Protein AF-A0A813PS57-F1 (afdb_monomer_lite)

Secondary structure (DSSP, 8-state):
-HHHHHHHHHHH----TTSTT----HHHHHHHHHHHTT--TTT--SHHHHHHHHHHHHIIIIITT---HHHHHHHHHHHHHHHHTSHHHHTTHHHHH-S---EESGGGTT-TT-----EE--SHHHHHHHHHHHHHHHHHHSS-------HHHHHHHHHHHHHHTSTT--------TTSSHHHHHHHHHHHTT-EEE-----TT--HHHHHHHHHHHHHHHHTS---EEE---GGG-SSTHHHHHHHHHHHTSS-TT-S-HHHHHHHHHHS-TTT-------S------------PPP--S-----

Structure (mmCIF, N/CA/C/O backbone):
data_AF-A0A813PS57-F1
#
_entry.id   AF-A0A813PS57-F1
#
loop_
_atom_site.group_PDB
_atom_site.id
_atom_site.type_symbol
_atom_site.label_atom_id
_atom_site.label_alt_id
_atom_site.label_comp_id
_atom_site.label_asym_id
_atom_site.label_entity_id
_atom_site.label_seq_id
_atom_site.pdbx_PDB_ins_code
_atom_site.Cartn_x
_atom_site.Cartn_y
_atom_site.Cartn_z
_atom_site.occupancy
_atom_site.B_iso_or_equiv
_atom_site.auth_seq_id
_atom_site.auth_comp_id
_atom_site.auth_asym_id
_atom_site.auth_atom_id
_atom_site.pdbx_PDB_model_num
ATOM 1 N N . MET A 1 1 ? 21.343 7.776 -10.610 1.00 93.75 1 MET A N 1
ATOM 2 C CA . MET A 1 1 ? 20.212 6.866 -10.243 1.00 93.75 1 MET A CA 1
ATOM 3 C C . MET A 1 1 ? 19.300 7.486 -9.170 1.00 93.75 1 MET A C 1
ATOM 5 O O . MET A 1 1 ? 18.797 8.554 -9.467 1.00 93.75 1 MET A O 1
ATOM 9 N N . THR A 1 2 ? 19.051 6.929 -7.967 1.00 96.25 2 THR A N 1
ATOM 10 C CA . THR A 1 2 ? 17.913 7.356 -7.092 1.00 96.25 2 THR A CA 1
ATOM 11 C C . THR A 1 2 ? 17.790 8.867 -6.839 1.00 96.25 2 THR A C 1
ATOM 13 O O . THR A 1 2 ? 16.739 9.439 -7.113 1.00 96.25 2 THR A O 1
ATOM 16 N N . MET A 1 3 ? 18.852 9.533 -6.364 1.00 96.31 3 MET A N 1
ATOM 17 C CA . MET A 1 3 ? 18.824 10.988 -6.116 1.00 96.31 3 MET A CA 1
ATOM 18 C C . MET A 1 3 ? 18.564 11.793 -7.393 1.00 96.31 3 MET A C 1
ATOM 20 O O . MET A 1 3 ? 17.847 12.783 -7.381 1.00 96.31 3 MET A O 1
ATOM 24 N N . GLU A 1 4 ? 19.128 11.349 -8.508 1.00 96.62 4 GLU A N 1
ATOM 25 C CA . GLU A 1 4 ? 19.028 12.004 -9.810 1.00 96.62 4 GLU A CA 1
ATOM 26 C C . GLU A 1 4 ? 17.625 11.858 -10.420 1.00 96.62 4 GLU A C 1
ATOM 28 O O . GLU A 1 4 ? 17.101 12.817 -10.980 1.00 96.62 4 GLU A O 1
ATOM 33 N N . LEU A 1 5 ? 16.983 10.694 -10.245 1.00 97.06 5 LEU A N 1
ATOM 34 C CA . LEU A 1 5 ? 15.564 10.490 -10.554 1.00 97.06 5 LEU A CA 1
ATOM 35 C C . LEU A 1 5 ? 14.695 11.449 -9.732 1.00 97.06 5 LEU A C 1
ATOM 37 O O . LEU A 1 5 ? 13.841 12.136 -10.281 1.00 97.06 5 LEU A O 1
ATOM 41 N N . TYR A 1 6 ? 14.945 11.513 -8.423 1.00 96.50 6 TYR A N 1
ATOM 42 C CA . TYR A 1 6 ? 14.192 12.348 -7.491 1.00 96.50 6 TYR A CA 1
ATOM 43 C C . TYR A 1 6 ? 14.333 13.849 -7.800 1.00 96.50 6 TYR A C 1
ATOM 45 O O . TYR A 1 6 ? 13.326 14.550 -7.844 1.00 96.50 6 TYR A O 1
ATOM 53 N N . HIS A 1 7 ? 15.542 14.335 -8.105 1.00 96.00 7 HIS A N 1
ATOM 54 C CA . HIS A 1 7 ? 15.746 15.711 -8.573 1.00 96.00 7 HIS A CA 1
ATOM 55 C C . HIS A 1 7 ? 15.057 15.968 -9.922 1.00 96.00 7 HIS A C 1
ATOM 57 O O . HIS A 1 7 ? 14.308 16.932 -10.033 1.00 96.00 7 HIS A O 1
ATOM 63 N N . SER A 1 8 ? 15.193 15.059 -10.897 1.00 96.56 8 SER A N 1
ATOM 64 C CA . SER A 1 8 ? 14.511 15.181 -12.200 1.00 96.56 8 SER A CA 1
ATOM 65 C C . SER A 1 8 ? 12.984 15.282 -12.053 1.00 96.56 8 SER A C 1
ATOM 67 O O . SER A 1 8 ? 12.337 16.005 -12.803 1.00 96.56 8 SER A O 1
ATOM 69 N N . ILE A 1 9 ? 12.401 14.573 -11.080 1.00 95.31 9 ILE A N 1
ATOM 70 C CA . ILE A 1 9 ? 10.967 14.624 -10.761 1.00 95.31 9 ILE A CA 1
ATOM 71 C C . ILE A 1 9 ? 10.584 15.943 -10.080 1.00 95.31 9 ILE A C 1
ATOM 73 O O . ILE A 1 9 ? 9.560 16.515 -10.442 1.00 95.31 9 ILE A O 1
ATOM 77 N N . LEU A 1 10 ? 11.389 16.453 -9.142 1.00 94.25 10 LEU A N 1
ATOM 78 C CA . LEU A 1 10 ? 11.143 17.760 -8.516 1.00 94.25 10 LEU A CA 1
ATOM 79 C C . LEU A 1 10 ? 11.168 18.909 -9.535 1.00 94.25 10 LEU A C 1
ATOM 81 O O . LEU A 1 10 ? 10.334 19.809 -9.448 1.00 94.25 10 LEU A O 1
ATOM 85 N N . ASP A 1 11 ? 12.090 18.860 -10.498 1.00 94.62 11 ASP A N 1
ATOM 86 C CA . ASP A 1 11 ? 12.244 19.898 -11.520 1.00 94.62 11 ASP A CA 1
ATOM 87 C C . ASP A 1 11 ? 11.142 19.830 -12.597 1.00 94.62 11 ASP A C 1
ATOM 89 O O . ASP A 1 11 ? 10.664 20.865 -13.064 1.00 94.62 11 ASP A O 1
ATOM 93 N N . ALA A 1 12 ? 10.721 18.622 -12.998 1.00 94.88 12 ALA A N 1
ATOM 94 C CA . ALA A 1 12 ? 9.777 18.419 -14.104 1.00 94.88 12 ALA A CA 1
ATOM 95 C C . ALA A 1 12 ? 8.300 18.296 -13.687 1.00 94.88 12 ALA A C 1
ATOM 97 O O . ALA A 1 12 ? 7.421 18.612 -14.490 1.00 94.88 12 ALA A O 1
ATOM 98 N N . LEU A 1 13 ? 8.007 17.832 -12.465 1.00 94.31 13 LEU A N 1
ATOM 99 C CA . LEU A 1 13 ? 6.649 17.529 -11.985 1.00 94.31 13 LEU A CA 1
ATOM 100 C C . LEU A 1 13 ? 6.263 18.331 -10.717 1.00 94.31 13 LEU A C 1
ATOM 102 O O . LEU A 1 13 ? 5.845 17.731 -9.721 1.00 94.31 13 LEU A O 1
ATOM 106 N N . PRO A 1 14 ? 6.365 19.678 -10.719 1.00 91.56 14 PRO A N 1
ATOM 107 C CA . PRO A 1 14 ? 5.940 20.497 -9.587 1.00 91.56 14 PRO A CA 1
ATOM 108 C C . PRO A 1 14 ? 4.415 20.415 -9.363 1.00 91.56 14 PRO A C 1
ATOM 110 O O . PRO A 1 14 ? 3.654 20.244 -10.322 1.00 91.56 14 PRO A O 1
ATOM 113 N N . PRO A 1 15 ? 3.930 20.592 -8.119 1.00 90.50 15 PRO A N 1
ATOM 114 C CA . PRO A 1 15 ? 2.502 20.579 -7.825 1.00 90.50 15 PRO A CA 1
ATOM 115 C C . PRO A 1 15 ? 1.784 21.770 -8.478 1.00 90.50 15 PRO A C 1
ATOM 117 O O . PRO A 1 15 ? 2.185 22.926 -8.338 1.00 90.50 15 PRO A O 1
ATOM 120 N N . THR A 1 16 ? 0.674 21.487 -9.159 1.00 89.06 16 THR A N 1
ATOM 121 C CA . THR A 1 16 ? -0.198 22.481 -9.812 1.00 89.06 16 THR A CA 1
ATOM 122 C C . THR A 1 16 ? -1.635 22.356 -9.287 1.00 89.06 16 THR A C 1
ATOM 124 O O . THR A 1 16 ? -1.949 21.359 -8.638 1.00 89.06 16 THR A O 1
ATOM 127 N N . PRO A 1 17 ? -2.563 23.291 -9.577 1.00 90.56 17 PRO A N 1
ATOM 128 C CA . PRO A 1 17 ? -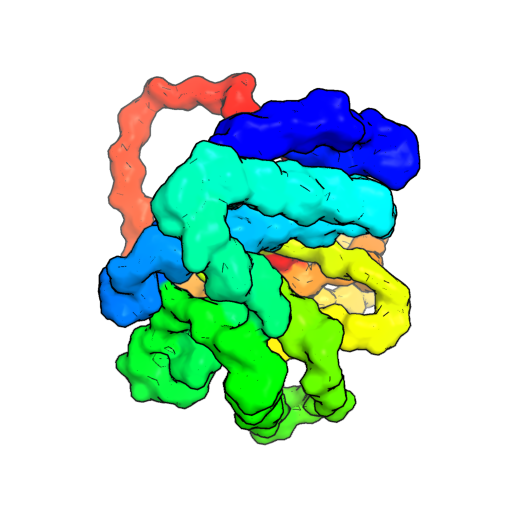3.957 23.164 -9.135 1.00 90.56 17 PRO A CA 1
ATOM 129 C C . PRO A 1 17 ? -4.667 21.877 -9.597 1.00 90.56 17 PRO A C 1
ATOM 131 O O . PRO A 1 17 ? -5.526 21.371 -8.882 1.00 90.56 17 PRO A O 1
ATOM 134 N N . SER A 1 18 ? -4.293 21.311 -10.753 1.00 86.62 18 SER A N 1
ATOM 135 C CA . SER A 1 18 ? -4.795 20.010 -11.228 1.00 86.62 18 SER A CA 1
ATOM 136 C C . SER A 1 18 ? -4.013 18.807 -10.681 1.00 86.62 18 SER A C 1
ATOM 138 O O . SER A 1 18 ? -4.546 17.701 -10.647 1.00 86.62 18 SER A O 1
ATOM 140 N N . LYS A 1 19 ? -2.773 19.016 -10.221 1.00 87.69 19 LYS A N 1
ATOM 141 C CA . LYS A 1 19 ? -1.837 17.986 -9.730 1.00 87.69 19 LYS A CA 1
ATOM 142 C C . LYS A 1 19 ? -1.390 18.267 -8.289 1.00 87.69 19 LYS A C 1
ATOM 144 O O . LYS A 1 19 ? -0.238 18.060 -7.926 1.00 87.69 19 LYS A O 1
ATOM 149 N N . PHE A 1 20 ? -2.296 18.764 -7.444 1.00 87.06 20 PHE A N 1
ATOM 150 C CA . PHE A 1 20 ? -1.966 19.269 -6.099 1.00 87.06 20 PHE A CA 1
ATOM 151 C C . PHE A 1 20 ? -1.398 18.196 -5.150 1.00 87.06 20 PHE A C 1
ATOM 153 O O . PHE A 1 20 ? -0.768 18.521 -4.151 1.00 87.06 20 PHE A O 1
ATOM 160 N N . HIS A 1 21 ? -1.617 16.917 -5.467 1.00 84.88 21 HIS A N 1
ATOM 161 C CA . HIS A 1 21 ? -1.115 15.751 -4.739 1.00 84.88 21 HIS A CA 1
ATOM 162 C C . HIS A 1 21 ? 0.302 15.319 -5.172 1.00 84.88 21 HIS A C 1
ATOM 164 O O . HIS A 1 21 ? 0.852 14.375 -4.603 1.00 84.88 21 HIS A O 1
ATOM 170 N N . TYR A 1 22 ? 0.931 16.010 -6.133 1.00 91.69 22 TYR A N 1
ATOM 171 C CA . TYR A 1 22 ? 2.322 15.781 -6.553 1.00 91.69 22 TYR A CA 1
ATOM 172 C C . TYR A 1 22 ? 3.304 16.427 -5.555 1.00 91.69 22 TYR A C 1
ATOM 174 O O . TYR A 1 22 ? 4.118 17.286 -5.887 1.00 91.69 22 TYR A O 1
ATOM 182 N N . ILE A 1 23 ? 3.194 16.032 -4.285 1.00 89.19 23 ILE A N 1
ATOM 183 C CA . ILE A 1 23 ? 4.034 16.518 -3.188 1.00 89.19 23 ILE A CA 1
ATOM 184 C C . ILE A 1 23 ? 5.118 15.473 -2.924 1.00 89.19 23 ILE A C 1
ATOM 186 O O . ILE A 1 23 ? 4.917 14.519 -2.170 1.00 89.19 23 ILE A O 1
ATOM 190 N N . PHE A 1 24 ? 6.270 15.638 -3.569 1.00 92.19 24 PHE A N 1
ATOM 191 C CA . PHE A 1 24 ? 7.446 14.793 -3.359 1.00 92.19 24 PHE A CA 1
ATOM 192 C C . PHE A 1 24 ? 8.302 15.349 -2.216 1.00 92.19 24 PHE A C 1
ATOM 194 O O . PHE A 1 24 ? 8.536 16.554 -2.133 1.00 92.19 24 PHE A O 1
ATOM 201 N N . ASN A 1 25 ? 8.747 14.487 -1.301 1.00 89.94 25 ASN A N 1
ATOM 202 C CA . ASN A 1 25 ? 9.581 14.895 -0.165 1.00 89.94 25 ASN A CA 1
ATOM 203 C C . ASN A 1 25 ? 10.542 13.777 0.275 1.00 89.94 25 ASN A C 1
ATOM 205 O O . ASN A 1 25 ? 10.426 12.636 -0.164 1.00 89.94 25 ASN A O 1
ATOM 209 N N . LEU A 1 26 ? 11.476 14.078 1.184 1.00 90.50 26 LEU A N 1
ATOM 210 C CA . LEU A 1 26 ? 12.536 13.140 1.587 1.00 90.50 26 LEU A CA 1
ATOM 211 C C . LEU A 1 26 ? 12.024 11.814 2.190 1.00 90.50 26 LEU A C 1
ATOM 213 O O . LEU A 1 26 ? 12.736 10.816 2.109 1.00 90.50 26 LEU A O 1
ATOM 217 N N . ARG A 1 27 ? 10.786 11.748 2.714 1.00 88.69 27 ARG A N 1
ATOM 218 C CA . ARG A 1 27 ? 10.178 10.472 3.148 1.00 88.69 27 ARG A CA 1
ATOM 219 C C . ARG A 1 27 ? 9.963 9.505 1.983 1.00 88.69 27 ARG A C 1
ATOM 221 O O . ARG A 1 27 ? 9.927 8.301 2.200 1.00 88.69 27 ARG A O 1
ATOM 228 N N . ASP A 1 28 ? 9.813 10.008 0.760 1.00 92.25 28 ASP A N 1
ATOM 229 C CA . ASP A 1 28 ? 9.680 9.176 -0.436 1.00 92.25 28 ASP A CA 1
ATOM 230 C C . ASP A 1 28 ? 10.998 8.451 -0.755 1.00 92.25 28 ASP A C 1
ATOM 232 O O . ASP A 1 28 ? 10.976 7.275 -1.105 1.00 92.25 28 ASP A O 1
ATOM 236 N N . LEU A 1 29 ? 12.152 9.082 -0.503 1.00 94.88 29 LEU A N 1
ATOM 237 C CA . LEU A 1 29 ? 13.446 8.392 -0.552 1.00 94.88 29 LEU A CA 1
ATOM 238 C C . LEU A 1 29 ? 13.522 7.293 0.518 1.00 94.88 29 LEU A C 1
ATOM 240 O O . LEU A 1 29 ? 13.881 6.162 0.197 1.00 94.88 29 LEU A O 1
ATOM 244 N N . SER A 1 30 ? 13.118 7.585 1.761 1.00 91.31 30 SER A N 1
ATOM 245 C CA . SER A 1 30 ? 13.051 6.574 2.828 1.00 91.31 30 SER A CA 1
ATOM 246 C C . SER A 1 30 ? 12.149 5.395 2.448 1.00 91.31 30 SER A C 1
ATOM 248 O O . SER A 1 30 ? 12.557 4.254 2.598 1.00 91.31 30 SER A O 1
ATOM 250 N N . ARG A 1 31 ? 10.964 5.641 1.874 1.00 90.25 31 ARG A N 1
ATOM 251 C CA . ARG A 1 31 ? 10.034 4.586 1.423 1.00 90.25 31 ARG A CA 1
ATOM 252 C C . ARG A 1 31 ? 10.619 3.689 0.328 1.00 90.25 31 ARG A C 1
ATOM 254 O O . ARG A 1 31 ? 10.335 2.494 0.331 1.00 90.25 31 ARG A O 1
ATOM 261 N N . ILE A 1 32 ? 11.428 4.243 -0.581 1.00 95.62 32 ILE A N 1
ATOM 262 C CA . ILE A 1 32 ? 12.142 3.462 -1.606 1.00 95.62 32 ILE A CA 1
ATOM 263 C C . ILE A 1 32 ? 13.174 2.545 -0.939 1.00 95.62 32 ILE A C 1
ATOM 265 O O . ILE A 1 32 ? 13.211 1.352 -1.225 1.00 95.62 32 ILE A O 1
ATOM 269 N N . PHE A 1 33 ? 13.978 3.072 -0.009 1.00 94.19 33 PHE A N 1
ATOM 270 C CA . PHE A 1 33 ? 14.971 2.264 0.704 1.00 94.19 33 PHE A CA 1
ATOM 271 C C . PHE A 1 33 ? 14.346 1.234 1.656 1.00 94.19 33 PHE A C 1
ATOM 273 O O . PHE A 1 33 ? 14.852 0.118 1.721 1.00 94.19 33 PHE A O 1
ATOM 280 N N . ASN A 1 34 ? 13.219 1.539 2.307 1.00 88.44 34 ASN A N 1
ATOM 281 C CA . ASN A 1 34 ? 12.470 0.579 3.125 1.00 88.44 34 ASN A CA 1
ATOM 282 C C . ASN A 1 34 ? 11.987 -0.629 2.301 1.00 88.44 34 ASN A C 1
ATOM 284 O O . ASN A 1 34 ? 12.027 -1.748 2.795 1.00 88.44 34 ASN A O 1
ATOM 288 N N . GLY A 1 35 ? 11.580 -0.427 1.041 1.00 91.56 35 GLY A N 1
ATOM 289 C CA . GLY A 1 35 ? 11.251 -1.540 0.144 1.00 91.56 35 GLY A CA 1
ATOM 290 C C . GLY A 1 35 ? 12.477 -2.328 -0.322 1.00 91.56 35 GLY A C 1
ATOM 291 O O . GLY A 1 35 ? 12.426 -3.550 -0.427 1.00 91.56 35 GLY A O 1
ATOM 292 N N . LEU A 1 36 ? 13.606 -1.647 -0.544 1.00 95.19 36 LEU A N 1
ATOM 293 C CA . LEU A 1 36 ? 14.865 -2.290 -0.926 1.00 95.19 36 LEU A CA 1
ATOM 294 C C . LEU A 1 36 ? 15.464 -3.162 0.184 1.00 95.19 36 LEU A C 1
ATOM 296 O O . LEU A 1 36 ? 16.048 -4.191 -0.126 1.00 95.19 36 LEU A O 1
ATOM 300 N N . VAL A 1 37 ? 15.322 -2.810 1.465 1.00 93.06 37 VAL A N 1
ATOM 301 C CA . VAL A 1 37 ? 15.867 -3.643 2.559 1.00 93.06 37 VAL A CA 1
ATOM 302 C C . VAL A 1 37 ? 15.072 -4.928 2.823 1.00 93.06 37 VAL A C 1
ATOM 304 O O . VAL A 1 37 ? 15.534 -5.761 3.597 1.00 93.06 37 VAL A O 1
ATOM 307 N N . LEU A 1 38 ? 13.936 -5.141 2.145 1.00 90.50 38 LEU A N 1
ATOM 308 C CA . LEU A 1 38 ? 13.255 -6.442 2.118 1.00 90.50 38 LEU A CA 1
ATOM 309 C C . LEU A 1 38 ? 13.952 -7.467 1.203 1.00 90.50 38 LEU A C 1
ATOM 311 O O . LEU A 1 38 ? 13.603 -8.644 1.231 1.00 90.50 38 LEU A O 1
ATOM 315 N N . THR A 1 39 ? 14.914 -7.052 0.369 1.00 93.50 39 THR A N 1
ATOM 316 C CA . THR A 1 39 ? 15.595 -7.965 -0.560 1.00 93.50 39 THR A CA 1
ATOM 317 C C . THR A 1 39 ? 16.612 -8.843 0.164 1.00 93.50 39 THR A C 1
ATOM 319 O O . THR A 1 39 ? 17.514 -8.330 0.829 1.00 93.50 39 THR A O 1
ATOM 322 N N . THR A 1 40 ? 16.526 -10.159 -0.026 1.00 92.75 40 THR A N 1
ATOM 323 C CA . THR A 1 40 ? 17.435 -11.139 0.582 1.00 92.75 40 THR A CA 1
ATOM 324 C C . THR A 1 40 ? 18.409 -11.74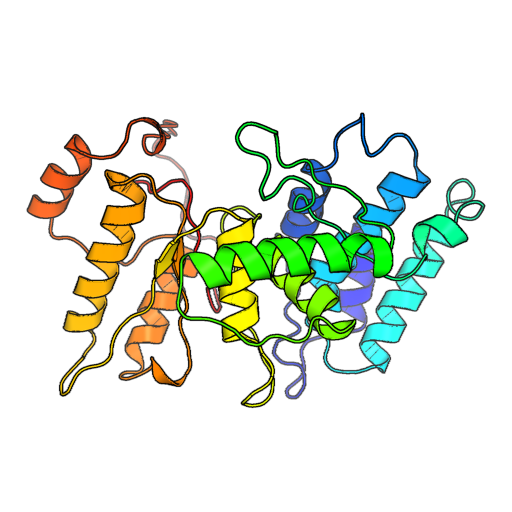9 -0.444 1.00 92.75 40 THR A C 1
ATOM 326 O O . THR A 1 40 ? 18.063 -11.869 -1.626 1.00 92.75 40 THR A O 1
ATOM 329 N N . PRO A 1 41 ? 19.634 -12.162 -0.045 1.00 91.56 41 PRO A N 1
ATOM 330 C CA . PRO A 1 41 ? 20.628 -12.696 -0.985 1.00 91.56 41 PRO A CA 1
ATOM 331 C C . PRO A 1 41 ? 20.238 -14.005 -1.684 1.00 91.56 41 PRO A C 1
ATOM 333 O O . PRO A 1 41 ? 20.801 -14.310 -2.731 1.00 91.56 41 PRO A O 1
ATOM 336 N N . ASP A 1 42 ? 19.297 -14.786 -1.143 1.00 90.19 42 ASP A N 1
ATOM 337 C CA . ASP A 1 42 ? 18.784 -15.994 -1.798 1.00 90.19 42 ASP A CA 1
ATOM 338 C C . ASP A 1 42 ? 17.925 -15.657 -3.029 1.00 90.19 42 ASP A C 1
ATOM 340 O O . ASP A 1 42 ? 18.070 -16.313 -4.063 1.00 90.19 42 ASP A O 1
ATOM 344 N N . ARG A 1 43 ? 17.108 -14.593 -2.966 1.00 91.88 43 ARG A N 1
ATOM 345 C CA . ARG A 1 43 ? 16.251 -14.143 -4.080 1.00 91.88 43 ARG A CA 1
ATOM 346 C C . ARG A 1 43 ? 16.958 -13.177 -5.035 1.00 91.88 43 ARG A C 1
ATOM 348 O O . ARG A 1 43 ? 16.746 -13.246 -6.245 1.00 91.88 43 ARG A O 1
ATOM 355 N N . PHE A 1 44 ? 17.818 -12.294 -4.522 1.00 95.06 44 PHE A N 1
ATOM 356 C CA . PHE A 1 44 ? 18.420 -11.190 -5.282 1.00 95.06 44 PHE A CA 1
ATOM 357 C C . PHE A 1 44 ? 19.941 -11.339 -5.414 1.00 95.06 44 PHE A C 1
ATOM 359 O O . PHE A 1 44 ? 20.720 -10.694 -4.716 1.00 95.06 44 PHE A O 1
ATOM 366 N N . GLN A 1 45 ? 20.364 -12.188 -6.351 1.00 94.38 45 GLN A N 1
ATOM 367 C CA . GLN A 1 45 ? 21.771 -12.574 -6.534 1.00 94.38 45 GLN A CA 1
ATOM 368 C C . GLN A 1 45 ? 22.525 -11.704 -7.556 1.00 94.38 45 GLN A C 1
ATOM 370 O O . GLN A 1 45 ? 23.755 -11.691 -7.575 1.00 94.38 45 GLN A O 1
ATOM 375 N N . THR A 1 46 ? 21.813 -10.976 -8.424 1.00 94.69 46 THR A N 1
ATOM 376 C CA . THR A 1 46 ? 22.405 -10.205 -9.532 1.00 94.69 46 THR A CA 1
ATOM 377 C C . THR A 1 46 ? 22.091 -8.711 -9.465 1.00 94.69 46 THR A C 1
ATOM 379 O O . THR A 1 46 ? 21.019 -8.289 -9.028 1.00 94.69 46 THR A O 1
ATOM 382 N N . ALA A 1 47 ? 22.997 -7.890 -10.009 1.00 94.25 47 ALA A N 1
ATOM 383 C CA . ALA A 1 47 ? 22.780 -6.449 -10.166 1.00 94.25 47 ALA A CA 1
ATOM 384 C C . ALA A 1 47 ? 21.538 -6.121 -11.021 1.00 94.25 47 ALA A C 1
ATOM 386 O O . ALA A 1 47 ? 20.884 -5.106 -10.787 1.00 94.25 47 ALA A O 1
ATOM 387 N N . ALA A 1 48 ? 21.172 -6.991 -11.970 1.00 95.69 48 ALA A N 1
ATOM 388 C CA . ALA A 1 48 ? 19.952 -6.860 -12.763 1.00 95.69 48 ALA A CA 1
ATOM 389 C C . ALA A 1 48 ? 18.685 -7.031 -11.905 1.00 95.69 48 ALA A C 1
ATOM 391 O O . ALA A 1 48 ? 17.802 -6.178 -11.955 1.00 95.69 48 ALA A O 1
ATOM 392 N N . GLN A 1 49 ? 18.619 -8.070 -11.061 1.00 95.94 49 GLN A N 1
ATOM 393 C CA . GLN A 1 49 ? 17.506 -8.270 -10.120 1.00 95.94 49 GLN A CA 1
ATOM 394 C C . GLN A 1 49 ? 17.403 -7.117 -9.110 1.00 95.94 49 GLN A C 1
ATOM 396 O O . GLN A 1 49 ? 16.315 -6.584 -8.907 1.00 95.94 49 GLN A O 1
ATOM 401 N N . LEU A 1 50 ? 18.532 -6.677 -8.539 1.00 96.44 50 LEU A N 1
ATOM 402 C CA . LEU A 1 50 ? 18.577 -5.539 -7.609 1.00 96.44 50 LEU A CA 1
ATOM 403 C C . LEU A 1 50 ? 18.145 -4.216 -8.275 1.00 96.44 50 LEU A C 1
ATOM 405 O O . LEU A 1 50 ? 17.440 -3.413 -7.666 1.00 96.44 50 LEU A O 1
ATOM 409 N N . THR A 1 51 ? 18.484 -4.008 -9.550 1.00 97.44 51 THR A N 1
ATOM 410 C CA . THR A 1 51 ? 18.014 -2.837 -10.315 1.00 97.44 51 THR A CA 1
ATOM 411 C C . THR A 1 51 ? 16.529 -2.949 -10.680 1.00 97.44 51 THR A C 1
ATOM 413 O O . THR A 1 51 ? 15.823 -1.942 -10.703 1.00 97.44 51 THR A O 1
ATOM 416 N N . ARG A 1 52 ? 16.016 -4.163 -10.918 1.00 97.50 52 ARG A N 1
ATOM 417 C CA . ARG A 1 52 ? 14.593 -4.416 -11.195 1.00 97.50 52 ARG A CA 1
ATOM 418 C C . ARG A 1 52 ? 13.709 -4.112 -9.980 1.00 97.50 52 ARG A C 1
ATOM 420 O O . ARG A 1 52 ? 12.694 -3.437 -10.132 1.00 97.50 52 ARG A O 1
ATOM 427 N N . VAL A 1 53 ? 14.106 -4.537 -8.779 1.00 97.62 53 VAL A N 1
ATOM 428 C CA . VAL A 1 53 ? 13.379 -4.183 -7.545 1.00 97.62 53 VAL A CA 1
ATOM 429 C C . VAL A 1 53 ? 13.553 -2.703 -7.189 1.00 97.62 53 VAL A C 1
ATOM 431 O O . VAL A 1 53 ? 12.567 -2.061 -6.852 1.00 97.62 53 VAL A O 1
ATOM 434 N N . TRP A 1 54 ? 14.729 -2.094 -7.406 1.00 97.94 54 TRP A N 1
ATOM 435 C CA . TRP A 1 54 ? 14.887 -0.628 -7.333 1.00 97.94 54 TRP A CA 1
ATOM 436 C C . TRP A 1 54 ? 13.901 0.117 -8.242 1.00 97.94 54 TRP A C 1
ATOM 438 O O . TRP A 1 54 ? 13.230 1.045 -7.788 1.00 97.94 54 TRP A O 1
ATOM 448 N N . ARG A 1 55 ? 13.751 -0.326 -9.499 1.00 97.94 55 ARG A N 1
ATOM 449 C CA . ARG A 1 55 ? 12.742 0.206 -10.424 1.00 97.94 55 ARG A CA 1
ATOM 450 C C . ARG A 1 55 ? 11.336 0.047 -9.839 1.00 97.94 55 ARG A C 1
ATOM 452 O O . ARG A 1 55 ? 10.589 1.023 -9.848 1.00 97.94 55 ARG A O 1
ATOM 459 N N . ASN A 1 56 ? 10.981 -1.127 -9.310 1.00 97.75 56 ASN A N 1
ATOM 460 C CA . ASN A 1 56 ? 9.679 -1.334 -8.671 1.00 97.75 56 ASN A CA 1
ATOM 461 C C . ASN A 1 56 ? 9.456 -0.358 -7.509 1.00 97.75 56 ASN A C 1
ATOM 463 O O . ASN A 1 56 ? 8.456 0.348 -7.516 1.00 97.75 56 ASN A O 1
ATOM 467 N N . GLU A 1 57 ? 10.384 -0.236 -6.560 1.00 97.38 57 GLU A N 1
ATOM 468 C CA . GLU A 1 57 ? 10.208 0.658 -5.408 1.00 97.38 57 GLU A CA 1
ATOM 469 C C . GLU A 1 57 ? 10.097 2.134 -5.825 1.00 97.38 57 GLU A C 1
ATOM 471 O O . GLU A 1 57 ? 9.252 2.864 -5.300 1.00 97.38 57 GLU A O 1
ATOM 476 N N . CYS A 1 58 ? 10.856 2.570 -6.837 1.00 97.62 58 CYS A N 1
ATOM 477 C CA . CYS A 1 58 ? 10.668 3.888 -7.444 1.00 97.62 58 CYS A CA 1
ATOM 478 C C . CYS A 1 58 ? 9.270 4.058 -8.067 1.00 97.62 58 CYS A C 1
ATOM 480 O O . CYS A 1 58 ? 8.649 5.101 -7.861 1.00 97.62 58 CYS A O 1
ATOM 482 N N . LEU A 1 59 ? 8.736 3.053 -8.770 1.00 96.69 59 LEU A N 1
ATOM 483 C CA . LEU A 1 59 ? 7.376 3.103 -9.323 1.00 96.69 59 LEU A CA 1
ATOM 484 C C . LEU A 1 59 ? 6.307 3.141 -8.212 1.00 96.69 59 LEU A C 1
ATOM 486 O O . LEU A 1 59 ? 5.447 4.024 -8.211 1.00 96.69 59 LEU A O 1
ATOM 490 N N . ARG A 1 60 ? 6.390 2.245 -7.221 1.00 95.44 60 ARG A N 1
ATOM 491 C CA . ARG A 1 60 ? 5.411 2.132 -6.121 1.00 95.44 60 ARG A CA 1
ATOM 492 C C . ARG A 1 60 ? 5.341 3.386 -5.252 1.00 95.44 60 ARG A C 1
ATOM 494 O O . ARG A 1 60 ? 4.285 3.695 -4.709 1.00 95.44 60 ARG A O 1
ATOM 501 N N . VAL A 1 61 ? 6.444 4.129 -5.127 1.00 93.88 61 VAL A N 1
ATOM 502 C CA . VAL A 1 61 ? 6.482 5.367 -4.337 1.00 93.88 61 VAL A CA 1
ATOM 503 C C . VAL A 1 61 ? 6.201 6.615 -5.182 1.00 93.88 61 VAL A C 1
ATOM 505 O O . VAL A 1 61 ? 5.447 7.482 -4.733 1.00 93.88 61 VAL A O 1
ATOM 508 N N . LEU A 1 62 ? 6.784 6.743 -6.379 1.00 94.56 62 LEU A N 1
ATOM 509 C CA . LEU A 1 62 ? 6.783 7.999 -7.150 1.00 94.56 62 LEU A CA 1
ATOM 510 C C . LEU A 1 62 ? 5.799 8.003 -8.332 1.00 94.56 62 LEU A C 1
ATOM 512 O O . LEU A 1 62 ? 5.259 9.057 -8.655 1.00 94.56 62 LEU A O 1
ATOM 516 N N . TYR A 1 63 ? 5.544 6.850 -8.957 1.00 94.00 63 TYR A N 1
ATOM 517 C CA . TYR A 1 63 ? 4.745 6.729 -10.187 1.00 94.00 63 TYR A CA 1
ATOM 518 C C . TYR A 1 63 ? 3.265 6.449 -9.913 1.00 94.00 63 TYR A C 1
ATOM 520 O O . TYR A 1 63 ? 2.399 7.002 -10.587 1.00 94.00 63 TYR A O 1
ATOM 528 N N . ASP A 1 64 ? 2.950 5.637 -8.897 1.00 91.00 64 ASP A N 1
ATOM 529 C CA . ASP A 1 64 ? 1.564 5.253 -8.572 1.00 91.00 64 ASP A CA 1
ATOM 530 C C . ASP A 1 64 ? 0.667 6.444 -8.169 1.00 91.00 64 ASP A C 1
ATOM 532 O O . ASP A 1 64 ? -0.557 6.335 -8.237 1.00 91.00 64 ASP A O 1
ATOM 536 N N . ARG A 1 65 ? 1.254 7.600 -7.814 1.00 88.81 65 ARG A N 1
ATOM 537 C CA . ARG A 1 65 ? 0.528 8.858 -7.546 1.00 88.81 65 ARG A CA 1
ATOM 538 C C . ARG A 1 65 ? 0.267 9.726 -8.789 1.00 88.81 65 ARG A C 1
ATOM 540 O O . ARG A 1 65 ? -0.371 10.765 -8.657 1.00 88.81 65 ARG A O 1
ATOM 547 N N . LEU A 1 66 ? 0.771 9.346 -9.968 1.00 92.00 66 LEU A N 1
ATOM 548 C CA . LEU A 1 66 ? 0.645 10.133 -11.200 1.00 92.00 66 LEU A CA 1
ATOM 549 C C . LEU A 1 66 ? -0.666 9.849 -11.936 1.00 92.00 66 LEU A C 1
ATOM 551 O O . LEU A 1 66 ? -1.014 8.687 -12.168 1.00 92.00 66 LEU A O 1
ATOM 555 N N . ILE A 1 67 ? -1.345 10.905 -12.386 1.00 89.19 67 ILE A N 1
ATOM 556 C CA . ILE A 1 67 ? -2.615 10.813 -13.123 1.00 89.19 67 ILE A CA 1
ATOM 557 C C . ILE A 1 67 ? -2.441 10.831 -14.649 1.00 89.19 67 ILE A C 1
ATOM 559 O O . ILE A 1 67 ? -3.160 10.110 -15.340 1.00 89.19 67 ILE A O 1
ATOM 563 N N . ASP A 1 68 ? -1.466 11.575 -15.181 1.00 90.88 68 ASP A N 1
ATOM 564 C CA . ASP 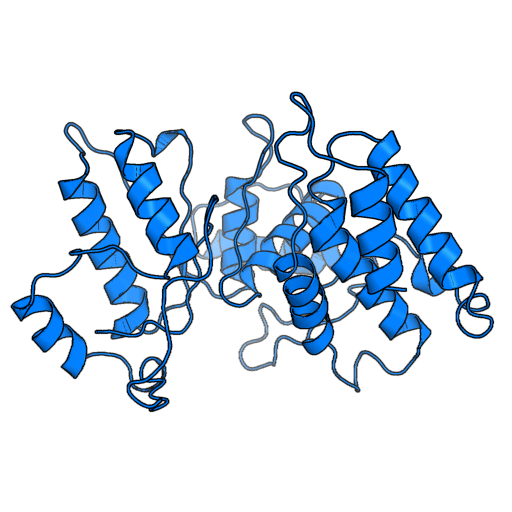A 1 68 ? -1.305 11.745 -16.631 1.00 90.88 68 ASP A CA 1
ATOM 565 C C . ASP A 1 68 ? -0.329 10.734 -17.243 1.00 90.88 68 ASP A C 1
ATOM 567 O O . ASP A 1 68 ? 0.759 10.475 -16.723 1.00 90.88 68 ASP A O 1
ATOM 571 N N . ALA A 1 69 ? -0.667 10.243 -18.438 1.00 94.56 69 ALA A N 1
ATOM 572 C CA . ALA A 1 69 ? 0.209 9.378 -19.228 1.00 94.56 69 ALA A CA 1
ATOM 573 C C . ALA A 1 69 ? 1.535 10.058 -19.635 1.00 94.56 69 ALA A C 1
ATOM 575 O O . ALA A 1 69 ? 2.529 9.367 -19.842 1.00 94.56 69 ALA A O 1
ATOM 576 N N . GLN A 1 70 ? 1.570 11.394 -19.731 1.00 95.44 70 GLN A N 1
ATOM 577 C CA . GLN A 1 70 ? 2.788 12.151 -20.053 1.00 95.44 70 GLN A CA 1
ATOM 578 C C . GLN A 1 70 ? 3.784 12.147 -18.884 1.00 95.44 70 GLN A C 1
ATOM 580 O O . GLN A 1 70 ? 4.950 11.820 -19.085 1.00 95.44 70 GLN A O 1
ATOM 585 N N . ASP A 1 71 ? 3.316 12.419 -17.661 1.00 95.56 71 ASP A N 1
ATOM 586 C CA . ASP A 1 71 ? 4.149 12.391 -16.449 1.00 95.56 71 ASP A CA 1
ATOM 587 C C . ASP A 1 71 ? 4.713 10.986 -16.194 1.00 95.56 71 ASP A C 1
ATOM 589 O O . ASP A 1 71 ? 5.887 10.816 -15.864 1.00 95.56 71 ASP A O 1
ATOM 593 N N . ARG A 1 72 ? 3.863 9.966 -16.380 1.00 95.69 72 ARG A N 1
ATOM 594 C CA . ARG A 1 72 ? 4.238 8.550 -16.274 1.00 95.69 72 ARG A CA 1
ATOM 595 C C . ARG A 1 72 ? 5.326 8.201 -17.282 1.00 95.69 72 ARG A C 1
ATOM 597 O O . ARG A 1 72 ? 6.389 7.726 -16.891 1.00 95.69 72 ARG A O 1
ATOM 604 N N . LYS A 1 73 ? 5.101 8.537 -18.557 1.00 96.75 73 LYS A N 1
ATOM 605 C CA . LYS A 1 73 ? 6.081 8.336 -19.626 1.00 96.75 73 LYS A CA 1
ATOM 606 C C . LYS A 1 73 ? 7.421 9.025 -19.314 1.00 96.75 73 LYS A C 1
ATOM 608 O O . LYS A 1 73 ? 8.460 8.417 -19.538 1.00 96.75 73 LYS A O 1
ATOM 613 N N . PHE A 1 74 ? 7.412 10.243 -18.767 1.00 97.06 74 PHE A N 1
ATOM 614 C CA . PHE A 1 74 ? 8.636 10.939 -18.354 1.00 97.06 74 PHE A CA 1
ATOM 615 C C . PHE A 1 74 ? 9.425 10.161 -17.284 1.00 97.06 74 PHE A C 1
ATOM 617 O O . PHE A 1 74 ? 10.647 10.045 -17.396 1.00 97.06 74 PHE A O 1
ATOM 624 N N . ILE A 1 75 ? 8.753 9.585 -16.277 1.00 96.56 75 ILE A N 1
ATOM 625 C CA . ILE A 1 75 ? 9.429 8.727 -15.290 1.00 96.56 75 ILE A CA 1
ATOM 626 C C . ILE A 1 75 ? 9.961 7.444 -15.942 1.00 96.56 75 ILE A C 1
ATOM 628 O O . ILE A 1 75 ? 11.100 7.077 -15.662 1.00 96.56 75 ILE A O 1
ATOM 632 N N . ASP A 1 76 ? 9.198 6.784 -16.819 1.00 96.31 76 ASP A N 1
ATOM 633 C CA . ASP A 1 76 ? 9.663 5.582 -17.531 1.00 96.31 76 ASP A CA 1
ATOM 634 C C . ASP A 1 76 ? 10.907 5.876 -18.401 1.00 96.31 76 ASP A C 1
ATOM 636 O O . ASP A 1 76 ? 11.912 5.171 -18.296 1.00 96.31 76 ASP A O 1
ATOM 640 N N . GLU A 1 77 ? 10.900 6.963 -19.184 1.00 97.12 77 GLU A N 1
ATOM 641 C CA . GLU A 1 77 ? 12.047 7.394 -20.002 1.00 97.12 77 GLU A CA 1
ATOM 642 C C . GLU A 1 77 ? 13.259 7.793 -19.138 1.00 97.12 77 GLU A C 1
ATOM 644 O O . GLU A 1 77 ? 14.396 7.437 -19.470 1.00 97.12 77 GLU A O 1
ATOM 649 N N . LYS A 1 78 ? 13.059 8.473 -17.996 1.00 97.81 78 LYS A N 1
ATOM 650 C CA . LYS A 1 78 ? 14.178 8.812 -17.099 1.00 97.81 78 LYS A CA 1
ATOM 651 C C . LYS A 1 78 ? 14.729 7.583 -16.372 1.00 97.81 78 LYS A C 1
ATOM 653 O O . LYS A 1 78 ? 15.945 7.477 -16.227 1.00 97.81 78 LYS A O 1
ATOM 658 N N . LEU A 1 79 ? 13.883 6.635 -15.959 1.00 97.19 79 LEU A N 1
ATOM 659 C CA . LEU A 1 79 ? 14.319 5.338 -15.427 1.00 97.19 79 LEU A CA 1
ATOM 660 C C . LEU A 1 79 ? 15.155 4.570 -16.460 1.00 97.19 79 LEU A C 1
ATOM 662 O O . LEU A 1 79 ? 16.191 4.014 -16.095 1.00 97.19 79 LEU A O 1
ATOM 666 N N . GLN A 1 80 ? 14.753 4.585 -17.736 1.00 96.44 80 GLN A N 1
ATOM 667 C CA . GLN A 1 80 ? 15.507 3.958 -18.822 1.00 96.44 80 GLN A CA 1
ATOM 668 C C . GLN A 1 80 ? 16.885 4.609 -19.021 1.00 96.44 80 GLN A C 1
ATOM 670 O O . GLN A 1 80 ? 17.881 3.887 -18.976 1.00 96.44 80 GLN A O 1
ATOM 675 N N . SER A 1 81 ? 16.976 5.945 -19.134 1.00 97.00 81 SER A N 1
ATOM 676 C CA . SER A 1 81 ? 18.271 6.665 -19.192 1.00 97.00 81 SER A CA 1
ATOM 677 C C . SER A 1 81 ? 19.195 6.238 -18.052 1.00 97.00 81 SER A C 1
ATOM 679 O O . SER A 1 81 ? 20.306 5.780 -18.297 1.00 97.00 81 SER A O 1
ATOM 681 N N . LEU A 1 82 ? 18.703 6.280 -16.810 1.00 96.81 82 LEU A N 1
ATOM 682 C CA . LEU A 1 82 ? 19.492 5.972 -15.615 1.00 96.81 82 LEU A CA 1
ATOM 683 C C . LEU A 1 82 ? 20.111 4.569 -15.607 1.00 96.81 82 LEU A C 1
ATOM 685 O O . LEU A 1 82 ? 21.147 4.372 -14.973 1.00 96.81 82 LEU A O 1
ATOM 689 N N . VAL A 1 83 ? 19.472 3.602 -16.267 1.00 96.38 83 VAL A N 1
ATOM 690 C CA . VAL A 1 83 ? 19.975 2.230 -16.431 1.00 96.38 83 VAL A CA 1
ATOM 691 C C . VAL A 1 83 ? 20.908 2.131 -17.639 1.00 96.38 83 VAL A C 1
ATOM 693 O O . VAL A 1 83 ? 21.945 1.475 -17.574 1.00 96.38 83 VAL A O 1
ATOM 696 N N . GLU A 1 84 ? 20.572 2.810 -18.733 1.00 94.69 84 GLU A N 1
ATOM 697 C CA . GLU A 1 84 ? 21.344 2.816 -19.972 1.00 94.69 84 GLU A CA 1
ATOM 698 C C . GLU A 1 84 ? 22.676 3.572 -19.898 1.00 94.69 84 GLU A C 1
ATOM 700 O O . GLU A 1 84 ? 23.590 3.236 -20.657 1.00 94.69 84 GLU A O 1
ATOM 705 N N . ASP A 1 85 ? 22.783 4.542 -18.989 1.00 95.12 85 ASP A N 1
ATOM 706 C CA . ASP A 1 85 ? 24.005 5.278 -18.648 1.00 95.12 85 ASP A CA 1
ATOM 707 C C . ASP A 1 85 ? 24.993 4.410 -17.831 1.00 95.12 85 ASP A C 1
ATOM 709 O O . ASP A 1 85 ? 26.173 4.742 -17.703 1.00 95.12 85 ASP A O 1
ATOM 713 N N . GLN A 1 86 ? 24.543 3.269 -17.289 1.00 93.50 86 GLN A N 1
ATOM 714 C CA . GLN A 1 86 ? 25.368 2.318 -16.539 1.00 93.50 86 GLN A CA 1
ATOM 715 C C . GLN A 1 86 ? 25.710 1.101 -17.408 1.00 93.50 86 GLN A C 1
ATOM 717 O O . GLN A 1 86 ? 24.908 0.182 -17.558 1.00 93.50 86 GLN A O 1
ATOM 722 N N . ALA A 1 87 ? 26.933 1.047 -17.943 1.00 89.44 87 ALA A N 1
ATOM 723 C CA . ALA A 1 87 ? 27.355 0.026 -18.915 1.00 89.44 87 ALA A CA 1
ATOM 724 C C . ALA A 1 87 ? 27.119 -1.440 -18.477 1.00 89.44 87 ALA A C 1
ATOM 726 O O . ALA A 1 87 ? 26.837 -2.288 -19.319 1.00 89.44 87 ALA A O 1
ATOM 727 N N . VAL A 1 88 ? 27.192 -1.734 -17.171 1.00 90.00 88 VAL A N 1
ATOM 728 C CA . VAL A 1 88 ? 26.930 -3.073 -16.597 1.00 90.00 88 VAL A CA 1
ATOM 729 C C . VAL A 1 88 ? 25.433 -3.416 -16.564 1.00 90.00 88 VAL A C 1
ATOM 731 O O . VAL A 1 88 ? 25.062 -4.584 -16.668 1.00 90.00 88 VAL A O 1
ATOM 734 N N . LEU A 1 89 ? 24.561 -2.415 -16.421 1.00 93.38 89 LEU A N 1
ATOM 735 C CA . LEU A 1 89 ? 23.109 -2.597 -16.342 1.00 93.38 89 LEU A CA 1
ATOM 736 C C . LEU A 1 89 ? 22.454 -2.528 -17.729 1.00 93.38 89 LEU A C 1
ATOM 738 O O . LEU A 1 89 ? 21.491 -3.249 -17.981 1.00 93.38 89 LEU A O 1
ATOM 742 N N . LYS A 1 90 ? 23.019 -1.738 -18.656 1.00 92.25 90 LYS A N 1
ATOM 743 C CA . LYS A 1 90 ? 22.551 -1.595 -20.046 1.00 92.25 90 LYS A CA 1
ATOM 744 C C . LYS A 1 90 ? 22.409 -2.941 -20.771 1.00 92.25 90 LYS A C 1
ATOM 746 O O . LYS A 1 90 ? 21.417 -3.159 -21.458 1.00 92.25 90 LYS A O 1
ATOM 751 N N . SER A 1 91 ? 23.354 -3.865 -20.578 1.00 92.81 91 SER A N 1
ATOM 752 C CA . SER A 1 91 ? 23.313 -5.224 -21.148 1.00 92.81 91 SER A CA 1
ATOM 753 C C . SER A 1 91 ? 22.244 -6.142 -20.537 1.00 92.81 91 SER A C 1
ATOM 755 O O . SER A 1 91 ? 22.001 -7.219 -21.069 1.00 92.81 91 SER A O 1
ATOM 757 N N . HIS A 1 92 ? 21.589 -5.719 -19.453 1.00 94.62 92 HIS A N 1
ATOM 758 C CA . HIS A 1 92 ? 20.544 -6.457 -18.740 1.00 94.62 92 HIS A CA 1
ATOM 759 C C . HIS A 1 92 ? 19.178 -5.743 -18.788 1.00 94.62 92 HIS A C 1
ATOM 761 O O . HIS A 1 92 ? 18.276 -6.079 -18.017 1.00 94.62 92 HIS A O 1
ATOM 767 N N . SER A 1 93 ? 19.015 -4.759 -19.684 1.00 93.44 93 SER A N 1
ATOM 768 C CA . SER A 1 93 ? 17.817 -3.910 -19.780 1.00 93.44 93 SER A CA 1
ATOM 769 C C . SER A 1 93 ? 16.515 -4.721 -19.885 1.00 93.44 93 SER A C 1
ATOM 771 O O . SER A 1 93 ? 15.560 -4.442 -19.164 1.00 93.44 93 SER A O 1
ATOM 773 N N . GLU A 1 94 ? 16.499 -5.799 -20.676 1.00 92.94 94 GLU A N 1
ATOM 774 C CA . GLU A 1 94 ? 15.334 -6.688 -20.838 1.00 92.94 94 GLU A CA 1
ATOM 775 C C . GLU A 1 94 ? 14.837 -7.282 -19.506 1.00 92.94 94 GLU A C 1
ATOM 777 O O . GLU A 1 94 ? 13.634 -7.342 -19.261 1.00 92.94 94 GLU A O 1
ATOM 782 N N . VAL A 1 95 ? 15.750 -7.655 -18.602 1.00 93.88 95 VAL A N 1
ATOM 783 C CA . VAL A 1 95 ? 15.409 -8.179 -17.267 1.00 93.88 95 VAL A CA 1
ATOM 784 C C . VAL A 1 95 ? 14.872 -7.060 -16.371 1.00 93.88 95 VAL A C 1
ATOM 786 O O . VAL A 1 95 ? 13.868 -7.230 -15.680 1.00 93.88 95 VAL A O 1
ATOM 789 N N . ILE A 1 96 ? 15.520 -5.894 -16.399 1.00 96.88 96 ILE A N 1
ATOM 790 C CA . ILE A 1 96 ? 15.185 -4.743 -15.548 1.00 96.88 96 ILE A CA 1
ATOM 791 C C . ILE A 1 96 ? 13.808 -4.161 -15.919 1.00 96.88 96 ILE A C 1
ATOM 793 O O . ILE A 1 96 ? 13.012 -3.826 -15.035 1.00 96.88 96 ILE A O 1
ATOM 797 N N . PHE A 1 97 ? 13.495 -4.092 -17.214 1.00 96.31 97 PHE A N 1
ATOM 798 C CA . PHE A 1 97 ? 12.267 -3.489 -17.739 1.00 96.31 97 PHE A CA 1
ATOM 799 C C . PHE A 1 97 ? 11.156 -4.485 -18.106 1.00 96.31 97 PHE A C 1
ATOM 801 O O . PHE A 1 97 ? 10.072 -4.031 -18.473 1.00 96.31 97 PHE A O 1
ATOM 808 N N . ARG A 1 98 ? 11.363 -5.805 -17.931 1.00 95.56 98 ARG A N 1
ATOM 809 C CA . ARG A 1 98 ? 10.311 -6.839 -18.054 1.00 95.56 98 ARG A CA 1
ATOM 810 C C . ARG A 1 98 ? 9.009 -6.389 -17.381 1.00 95.56 98 ARG A C 1
ATOM 812 O O . ARG A 1 98 ? 9.036 -5.867 -16.264 1.00 95.56 98 ARG A O 1
ATOM 819 N N . GLN A 1 99 ? 7.885 -6.635 -18.044 1.00 94.81 99 GLN A N 1
ATOM 820 C CA . GLN A 1 99 ? 6.550 -6.437 -17.486 1.00 94.81 99 GLN A CA 1
ATOM 821 C C . GLN A 1 99 ? 5.820 -7.789 -17.368 1.00 94.81 99 GLN A C 1
ATOM 823 O O . GLN A 1 99 ? 6.095 -8.674 -18.181 1.00 94.81 99 GLN A O 1
ATOM 828 N N . PRO A 1 100 ? 4.905 -7.948 -16.393 1.00 96.31 100 PRO A N 1
ATOM 829 C CA . PRO A 1 100 ? 4.566 -6.973 -15.351 1.00 96.31 100 PRO A CA 1
ATOM 830 C C . PRO A 1 100 ? 5.676 -6.809 -14.287 1.00 96.31 100 PRO A C 1
ATOM 832 O O . PRO A 1 100 ? 6.712 -7.483 -14.302 1.00 96.31 100 PRO A O 1
ATOM 835 N N . SER A 1 101 ? 5.481 -5.860 -13.368 1.00 95.12 101 SER A N 1
ATOM 836 C CA . SER A 1 101 ? 6.381 -5.596 -12.234 1.00 95.12 101 SER A CA 1
ATOM 837 C C . SER A 1 101 ? 5.674 -5.960 -10.929 1.00 95.12 101 SER A C 1
ATOM 839 O O . SER A 1 101 ? 5.217 -5.080 -10.190 1.00 95.12 101 SER A O 1
ATOM 841 N N . LEU A 1 102 ? 5.548 -7.269 -10.691 1.00 97.31 102 LEU A N 1
ATOM 842 C CA . LEU A 1 102 ? 4.870 -7.855 -9.536 1.00 97.31 102 LEU A CA 1
ATOM 843 C C . LEU A 1 102 ? 5.902 -8.267 -8.483 1.00 97.31 102 LEU A C 1
ATOM 845 O O . LEU A 1 102 ? 6.629 -9.238 -8.669 1.00 97.31 102 LEU A O 1
ATOM 849 N N . PHE A 1 103 ? 5.952 -7.524 -7.380 1.00 97.31 103 PHE A N 1
ATOM 850 C CA . PHE A 1 103 ? 6.833 -7.804 -6.249 1.00 97.31 103 PHE A CA 1
ATOM 851 C C . PHE A 1 103 ? 6.024 -7.913 -4.961 1.00 97.31 103 PHE A C 1
ATOM 853 O O . PHE A 1 103 ? 5.144 -7.087 -4.703 1.00 97.31 103 PHE A O 1
ATOM 860 N N . GLY A 1 104 ? 6.324 -8.930 -4.160 1.00 95.06 104 GLY A N 1
ATOM 861 C CA . GLY A 1 104 ? 5.606 -9.236 -2.930 1.00 95.06 104 GLY A CA 1
ATOM 862 C C . GLY A 1 104 ? 6.178 -10.463 -2.231 1.00 95.06 104 GLY A C 1
ATOM 863 O O . GLY A 1 104 ? 6.997 -11.181 -2.796 1.00 95.06 104 GLY A O 1
ATOM 864 N N . ASP A 1 105 ? 5.729 -10.696 -1.003 1.00 94.06 105 ASP A N 1
ATOM 865 C CA . ASP A 1 105 ? 6.039 -11.884 -0.199 1.00 94.06 105 ASP A CA 1
ATOM 866 C C . ASP A 1 105 ? 4.825 -12.828 -0.057 1.00 94.06 105 ASP A C 1
ATOM 868 O O . ASP A 1 105 ? 4.776 -13.682 0.824 1.00 94.06 105 ASP A O 1
ATOM 872 N N . TYR A 1 106 ? 3.836 -12.688 -0.951 1.00 94.94 106 TYR A N 1
ATOM 873 C CA . TYR A 1 106 ? 2.555 -13.397 -0.885 1.00 94.94 106 TYR A CA 1
ATOM 874 C C . TYR A 1 106 ? 2.565 -14.834 -1.428 1.00 94.94 106 TYR A C 1
ATOM 876 O O . TYR A 1 106 ? 1.527 -15.486 -1.365 1.00 94.94 106 TYR A O 1
ATOM 884 N N . ARG A 1 107 ? 3.688 -15.356 -1.953 1.00 94.25 107 ARG A N 1
ATOM 885 C CA . ARG A 1 107 ? 3.724 -16.741 -2.470 1.00 94.25 107 ARG A CA 1
ATOM 886 C C . ARG A 1 107 ? 3.392 -17.761 -1.384 1.00 94.25 107 ARG A C 1
ATOM 888 O O . ARG A 1 107 ? 2.609 -18.660 -1.645 1.00 94.25 107 ARG A O 1
ATOM 895 N N . THR A 1 108 ? 3.959 -17.581 -0.195 1.00 91.50 108 THR A N 1
ATOM 896 C CA . THR A 1 108 ? 3.788 -18.472 0.960 1.00 91.50 108 THR A CA 1
ATOM 897 C C . THR A 1 108 ? 2.729 -17.959 1.945 1.00 91.50 108 THR A C 1
ATOM 899 O O . THR A 1 108 ? 2.757 -18.270 3.130 1.00 91.50 108 THR A O 1
ATOM 902 N N . ALA A 1 109 ? 1.768 -17.146 1.480 1.00 91.44 109 ALA A N 1
ATOM 903 C CA . ALA A 1 109 ? 0.752 -16.507 2.330 1.00 91.44 109 ALA A CA 1
ATOM 904 C C . ALA A 1 109 ? -0.316 -17.454 2.912 1.00 91.44 109 ALA A C 1
ATOM 906 O O . ALA A 1 109 ? -1.169 -17.004 3.675 1.00 91.44 109 ALA A O 1
ATOM 907 N N . LEU A 1 110 ? -0.285 -18.741 2.560 1.00 92.25 110 LEU A N 1
ATOM 908 C CA . LEU A 1 110 ? -1.122 -19.791 3.152 1.00 92.25 110 LEU A CA 1
ATOM 909 C C . LEU A 1 110 ? -0.283 -20.875 3.861 1.00 92.25 110 LEU A C 1
ATOM 911 O O . LEU A 1 110 ? -0.833 -21.711 4.578 1.00 92.25 110 LEU A O 1
ATOM 915 N N . ASP A 1 111 ? 1.045 -20.845 3.711 1.00 90.44 111 ASP A N 1
ATOM 916 C CA . ASP A 1 111 ? 1.949 -21.895 4.183 1.00 90.44 111 ASP A CA 1
ATOM 917 C C . ASP A 1 111 ? 2.273 -21.712 5.671 1.00 90.44 111 ASP A C 1
ATOM 919 O O . ASP A 1 111 ? 3.175 -20.972 6.073 1.00 90.44 111 ASP A O 1
ATOM 923 N N . VAL A 1 112 ? 1.495 -22.389 6.520 1.00 82.19 112 VAL A N 1
ATOM 924 C CA . VAL A 1 112 ? 1.547 -22.245 7.981 1.00 82.19 112 VAL A CA 1
ATOM 925 C C . VAL A 1 112 ? 2.933 -22.593 8.539 1.00 82.19 112 VAL A C 1
ATOM 927 O O . VAL A 1 112 ? 3.282 -23.760 8.718 1.00 82.19 112 VAL A O 1
ATOM 930 N N . GLY A 1 113 ? 3.690 -21.554 8.897 1.00 78.00 113 GLY A N 1
ATOM 931 C CA . GLY A 1 113 ? 5.019 -21.660 9.500 1.00 78.00 113 GLY A CA 1
ATOM 932 C C . GLY A 1 113 ? 6.184 -21.411 8.539 1.00 78.00 113 GLY A C 1
ATOM 933 O O . GLY A 1 113 ? 7.325 -21.385 9.000 1.00 78.00 113 GLY A O 1
ATOM 934 N N . GLU A 1 114 ? 5.931 -21.181 7.247 1.00 85.12 114 GLU A N 1
ATOM 935 C CA . GLU A 1 114 ? 6.960 -20.670 6.340 1.00 85.12 114 GLU A CA 1
ATOM 936 C C . GLU A 1 114 ? 7.140 -19.152 6.477 1.00 85.12 114 GLU A C 1
ATOM 938 O O . GLU A 1 114 ? 6.249 -18.411 6.898 1.00 85.12 114 GLU A O 1
ATOM 943 N N . ALA A 1 115 ? 8.333 -18.671 6.126 1.00 84.44 115 ALA A N 1
ATOM 944 C CA . ALA A 1 115 ? 8.595 -17.243 6.056 1.00 84.44 115 ALA A CA 1
ATOM 945 C C . ALA A 1 115 ? 8.042 -16.679 4.739 1.00 84.44 115 ALA A C 1
ATOM 947 O O . ALA A 1 115 ? 8.389 -17.141 3.651 1.00 84.44 115 ALA A O 1
ATOM 948 N N . GLN A 1 116 ? 7.236 -15.626 4.835 1.00 88.31 116 GLN A N 1
ATOM 949 C CA . GLN A 1 116 ? 6.892 -14.780 3.696 1.00 88.31 116 GLN A CA 1
ATOM 950 C C . GLN A 1 116 ? 8.148 -13.993 3.280 1.00 88.31 116 GLN A C 1
ATOM 952 O O . GLN A 1 116 ? 8.579 -13.084 3.990 1.00 88.31 116 GLN A O 1
ATOM 957 N N . ILE A 1 117 ? 8.761 -14.372 2.152 1.00 91.75 117 ILE A N 1
ATOM 958 C CA . ILE A 1 117 ? 9.997 -13.771 1.615 1.00 91.75 117 ILE A CA 1
ATOM 959 C C . ILE A 1 117 ? 9.662 -12.904 0.396 1.00 91.75 117 ILE A C 1
ATOM 961 O O . ILE A 1 117 ? 9.020 -13.374 -0.541 1.00 91.75 117 ILE A O 1
ATOM 965 N N . TYR A 1 118 ? 10.119 -11.648 0.391 1.00 94.88 118 TYR A N 1
ATOM 966 C CA . TYR A 1 118 ? 9.867 -10.692 -0.693 1.00 94.88 118 TYR A CA 1
ATOM 967 C C . TYR A 1 118 ? 10.638 -11.075 -1.961 1.00 94.88 118 TYR A C 1
ATOM 969 O O . TYR A 1 118 ? 11.855 -11.244 -1.918 1.00 94.88 118 TYR A O 1
ATOM 977 N N . GLU A 1 119 ? 9.955 -11.192 -3.100 1.00 96.12 119 GLU A N 1
ATOM 978 C CA . GLU A 1 119 ? 10.574 -11.576 -4.374 1.00 96.12 119 GLU A CA 1
ATOM 979 C C . GLU A 1 119 ? 9.855 -10.997 -5.610 1.00 96.12 119 GLU A C 1
ATOM 981 O O . GLU A 1 119 ? 8.824 -10.331 -5.503 1.00 96.12 119 GLU A O 1
ATOM 986 N N . ASP A 1 120 ? 10.421 -11.245 -6.797 1.00 96.81 120 ASP A N 1
ATOM 987 C CA . ASP A 1 120 ? 9.777 -11.013 -8.097 1.00 96.81 120 ASP A CA 1
ATOM 988 C C . ASP A 1 120 ? 8.854 -12.196 -8.416 1.00 96.81 120 ASP A C 1
ATOM 990 O O . ASP A 1 120 ? 9.321 -13.312 -8.643 1.00 96.81 120 ASP A O 1
ATOM 994 N N . ILE A 1 121 ? 7.546 -11.950 -8.471 1.00 96.62 121 ILE A N 1
ATOM 995 C CA . ILE A 1 121 ? 6.529 -12.973 -8.766 1.00 96.62 121 ILE A CA 1
ATOM 996 C C . ILE A 1 121 ? 6.480 -13.297 -10.277 1.00 96.62 121 ILE A C 1
ATOM 998 O O . ILE A 1 121 ? 5.767 -14.200 -10.696 1.00 96.62 121 ILE A O 1
ATOM 1002 N N . VAL A 1 122 ? 7.339 -12.654 -11.082 1.00 93.94 122 VAL A N 1
ATOM 1003 C CA . VAL A 1 122 ? 7.598 -12.900 -12.512 1.00 93.94 122 VAL A CA 1
ATOM 1004 C C . VAL A 1 122 ? 6.502 -12.371 -13.437 1.00 93.94 122 VAL A C 1
ATOM 1006 O O . VAL A 1 122 ? 6.780 -11.449 -14.207 1.00 93.94 122 VAL A O 1
ATOM 1009 N N . ASP A 1 123 ? 5.295 -12.930 -13.380 1.00 96.56 123 ASP A N 1
ATOM 1010 C CA . ASP A 1 123 ? 4.209 -12.649 -14.325 1.00 96.56 123 ASP A CA 1
ATOM 1011 C C . ASP A 1 123 ? 2.809 -12.951 -13.749 1.00 96.56 123 ASP A C 1
ATOM 1013 O O . ASP A 1 123 ? 2.652 -13.340 -12.589 1.00 96.56 123 ASP A O 1
ATOM 1017 N N . TYR A 1 124 ? 1.768 -12.718 -14.555 1.00 97.75 124 TYR A N 1
ATOM 1018 C CA . TYR A 1 124 ? 0.378 -12.935 -14.150 1.00 97.75 124 TYR A CA 1
ATOM 1019 C C . TYR A 1 124 ? -0.015 -14.409 -14.031 1.00 97.75 124 TYR A C 1
ATOM 1021 O O . TYR A 1 124 ? -0.921 -14.702 -13.255 1.00 97.75 124 TYR A O 1
ATOM 1029 N N . ASP A 1 125 ? 0.628 -15.324 -14.756 1.00 96.88 125 ASP A N 1
ATOM 1030 C CA . ASP A 1 125 ? 0.297 -16.753 -14.711 1.00 96.88 125 ASP A CA 1
ATOM 1031 C C . ASP A 1 125 ? 0.909 -17.418 -13.469 1.00 96.88 125 ASP A C 1
ATOM 1033 O O . ASP A 1 125 ? 0.331 -18.352 -12.916 1.00 96.88 125 ASP A O 1
ATOM 1037 N N . ALA A 1 126 ? 2.016 -16.872 -12.959 1.00 96.75 126 ALA A N 1
ATOM 1038 C CA . ALA A 1 126 ? 2.556 -17.188 -11.642 1.00 96.75 126 ALA A CA 1
ATOM 1039 C C . ALA A 1 126 ? 1.783 -16.512 -10.489 1.00 96.75 126 ALA A C 1
ATOM 1041 O O . ALA A 1 126 ? 1.621 -17.122 -9.433 1.00 96.75 126 ALA A O 1
ATOM 1042 N N . ALA A 1 127 ? 1.305 -15.271 -10.658 1.00 97.81 127 ALA A N 1
ATOM 1043 C CA . ALA A 1 127 ? 0.614 -14.526 -9.597 1.00 97.81 127 ALA A CA 1
ATOM 1044 C C . ALA A 1 127 ? -0.870 -14.903 -9.420 1.00 97.81 127 ALA A C 1
ATOM 1046 O O . ALA A 1 127 ? -1.389 -14.868 -8.302 1.00 97.81 127 ALA A O 1
ATOM 1047 N N . ARG A 1 128 ? -1.568 -15.242 -10.512 1.00 98.00 128 ARG A N 1
ATOM 1048 C CA . ARG A 1 128 ? -3.010 -15.537 -10.523 1.00 98.00 128 ARG A CA 1
ATOM 1049 C C . ARG A 1 128 ? -3.396 -16.716 -9.620 1.00 98.00 128 ARG A C 1
ATOM 1051 O O . ARG A 1 128 ? -4.271 -16.495 -8.786 1.00 98.00 128 ARG A O 1
ATOM 1058 N N . PRO A 1 129 ? -2.781 -17.916 -9.720 1.00 97.81 129 PRO A N 1
ATOM 1059 C CA . PRO A 1 129 ? -3.230 -19.076 -8.949 1.00 97.81 129 PRO A CA 1
ATOM 1060 C C . PRO A 1 129 ? -3.118 -18.843 -7.442 1.00 97.81 129 PRO A C 1
ATOM 1062 O O . PRO A 1 129 ? -4.043 -19.167 -6.708 1.00 97.81 129 PRO A O 1
ATOM 1065 N N . ILE A 1 130 ? -2.040 -18.179 -7.005 1.00 97.94 130 ILE A N 1
ATOM 1066 C CA . ILE A 1 130 ? -1.795 -17.827 -5.599 1.00 97.94 130 ILE A CA 1
ATOM 1067 C C . ILE A 1 130 ? -2.953 -16.975 -5.056 1.00 97.94 130 ILE A C 1
ATOM 1069 O O . ILE A 1 130 ? -3.519 -17.268 -4.008 1.00 97.94 130 ILE A O 1
ATOM 1073 N N . PHE A 1 131 ? -3.360 -15.930 -5.784 1.00 98.00 131 PHE A N 1
ATOM 1074 C CA . PHE A 1 131 ? -4.474 -15.085 -5.348 1.00 98.00 131 PHE A CA 1
ATOM 1075 C C . PHE A 1 131 ? -5.857 -15.730 -5.530 1.00 98.00 131 PHE A C 1
ATOM 1077 O O . PHE A 1 131 ? -6.777 -15.366 -4.799 1.00 98.00 131 PHE A O 1
ATOM 1084 N N . GLU A 1 132 ? -6.022 -16.675 -6.459 1.00 98.00 132 GLU A N 1
ATOM 1085 C CA . GLU A 1 132 ? -7.247 -17.476 -6.598 1.00 98.00 132 GLU A CA 1
ATOM 1086 C C . GLU A 1 132 ? -7.406 -18.466 -5.426 1.00 98.00 132 GLU A C 1
ATOM 1088 O O . GLU A 1 132 ? -8.510 -18.601 -4.899 1.00 98.00 132 GLU A O 1
ATOM 1093 N N . GLU A 1 133 ? -6.312 -19.060 -4.943 1.00 97.81 133 GLU A N 1
ATOM 1094 C CA . GLU A 1 133 ? -6.264 -19.932 -3.759 1.00 97.81 133 GLU A CA 1
ATOM 1095 C C . GLU A 1 133 ? -6.526 -19.149 -2.459 1.00 97.81 133 GLU A C 1
ATOM 1097 O O . GLU A 1 133 ? -7.436 -19.487 -1.701 1.00 97.81 133 GLU A O 1
ATOM 1102 N N . ILE A 1 134 ? -5.844 -18.013 -2.258 1.00 97.69 134 ILE A N 1
ATOM 1103 C CA . ILE A 1 134 ? -6.098 -17.082 -1.138 1.00 97.69 134 ILE A CA 1
ATOM 1104 C C . ILE A 1 134 ? -7.564 -16.603 -1.135 1.00 97.69 134 ILE A C 1
ATOM 1106 O O . ILE A 1 134 ? -8.167 -16.421 -0.075 1.00 97.69 134 ILE A O 1
ATOM 1110 N N . LEU A 1 135 ? -8.162 -16.396 -2.315 1.00 98.12 135 LEU A N 1
ATOM 1111 C CA . LEU A 1 135 ? -9.571 -16.025 -2.453 1.00 98.12 135 LEU A CA 1
ATOM 1112 C C . LEU A 1 135 ? -10.519 -17.191 -2.141 1.00 98.12 135 LEU A C 1
ATOM 1114 O O . LEU A 1 135 ? -11.608 -16.940 -1.622 1.00 98.12 135 LEU A O 1
ATOM 1118 N N . GLN A 1 136 ? -10.145 -18.438 -2.436 1.00 97.62 136 GLN A N 1
ATOM 1119 C CA . GLN A 1 136 ? -10.918 -19.604 -2.007 1.00 97.62 136 GLN A CA 1
ATOM 1120 C C . GLN A 1 136 ? -10.931 -19.698 -0.477 1.00 97.62 136 GLN A C 1
ATOM 1122 O O . GLN A 1 136 ? -12.010 -19.653 0.107 1.00 97.62 136 GLN A O 1
ATOM 1127 N N . GLU A 1 137 ? -9.760 -19.717 0.161 1.00 97.12 137 GLU A N 1
ATOM 1128 C CA . GLU A 1 137 ? -9.616 -19.790 1.622 1.00 97.12 137 GLU A CA 1
ATOM 1129 C C . GLU A 1 137 ? -10.369 -18.658 2.345 1.00 97.12 137 GLU A C 1
ATOM 1131 O O . GLU A 1 137 ? -11.146 -18.897 3.276 1.00 97.12 137 GLU A O 1
ATOM 1136 N N . TYR A 1 138 ? -10.267 -17.419 1.844 1.00 97.31 138 TYR A N 1
ATOM 1137 C CA . TYR A 1 138 ? -11.073 -16.302 2.349 1.00 97.31 138 TYR A CA 1
ATOM 1138 C C . TYR A 1 138 ? -12.583 -16.584 2.269 1.00 97.31 138 TYR A C 1
ATOM 1140 O O . TYR A 1 138 ? -13.335 -16.266 3.191 1.00 97.31 138 TYR A O 1
ATOM 1148 N N . ASN A 1 139 ? -13.044 -17.166 1.160 1.00 97.69 139 ASN A N 1
ATOM 1149 C CA . ASN A 1 139 ? -14.457 -17.439 0.899 1.00 97.69 139 ASN A CA 1
ATOM 1150 C C . ASN A 1 139 ? -15.020 -18.635 1.686 1.00 97.69 139 ASN A C 1
ATOM 1152 O O . ASN A 1 139 ? -16.244 -18.774 1.746 1.00 97.69 139 ASN A O 1
ATOM 1156 N N . GLU A 1 140 ? -14.168 -19.474 2.277 1.00 96.81 140 GLU A N 1
ATOM 1157 C CA . GLU A 1 140 ? -14.569 -20.546 3.199 1.00 96.81 140 GLU A CA 1
ATOM 1158 C C . GLU A 1 140 ? -14.714 -20.033 4.645 1.00 96.81 140 GLU A C 1
ATOM 1160 O O . GLU A 1 140 ? -15.551 -20.534 5.398 1.00 96.81 140 GLU A O 1
ATOM 1165 N N . GLN A 1 141 ? -13.968 -18.984 5.016 1.00 93.69 141 GLN A N 1
ATOM 1166 C CA . GLN A 1 141 ? -13.931 -18.428 6.378 1.00 93.69 141 GLN A CA 1
ATOM 1167 C C . GLN A 1 141 ? -14.793 -17.159 6.569 1.00 93.69 141 GLN A C 1
ATOM 1169 O O . GLN A 1 141 ? -15.269 -16.895 7.676 1.00 93.69 141 GLN A O 1
ATOM 1174 N N . PHE A 1 142 ? -15.016 -16.365 5.514 1.00 94.62 142 PHE A N 1
ATOM 1175 C CA . PHE A 1 142 ? -15.648 -15.038 5.579 1.00 94.62 142 PHE A CA 1
ATOM 1176 C C . PHE A 1 142 ? -16.802 -14.854 4.575 1.00 94.62 142 PHE A C 1
ATOM 1178 O O . PHE A 1 142 ? -17.159 -15.738 3.798 1.00 94.62 142 PHE A O 1
ATOM 1185 N N . THR A 1 143 ? -17.421 -13.667 4.581 1.00 92.44 143 THR A N 1
ATOM 1186 C CA . THR A 1 143 ? -18.469 -13.287 3.621 1.00 92.44 143 THR A CA 1
ATOM 1187 C C . THR A 1 143 ? -17.942 -13.342 2.185 1.00 92.44 143 THR A C 1
ATOM 1189 O O . THR A 1 143 ? -17.191 -12.464 1.759 1.00 92.44 143 THR A O 1
ATOM 1192 N N . ARG A 1 144 ? -18.390 -14.355 1.434 1.00 94.50 144 ARG A N 1
ATOM 1193 C CA . ARG A 1 144 ? -17.935 -14.672 0.074 1.00 94.50 144 ARG A CA 1
ATOM 1194 C C . ARG A 1 144 ? -17.849 -13.456 -0.860 1.00 94.50 144 ARG A C 1
ATOM 1196 O O . ARG A 1 144 ? -18.858 -12.828 -1.186 1.00 94.50 144 ARG A O 1
ATOM 1203 N N . MET A 1 145 ? -16.652 -13.208 -1.385 1.00 94.06 145 MET A N 1
ATOM 1204 C CA . MET A 1 145 ? -16.360 -12.236 -2.434 1.00 94.06 145 MET A CA 1
ATOM 1205 C C . MET A 1 145 ? -16.233 -12.940 -3.790 1.00 94.06 145 MET A C 1
ATOM 1207 O O . MET A 1 145 ? -15.316 -13.724 -4.022 1.00 94.06 145 MET A O 1
ATOM 1211 N N . ASN A 1 146 ? -17.133 -12.624 -4.723 1.00 91.06 146 ASN A N 1
ATOM 1212 C CA . ASN A 1 146 ? -17.056 -13.106 -6.106 1.00 91.06 146 ASN A CA 1
ATOM 1213 C C . ASN A 1 146 ? -16.157 -12.170 -6.938 1.00 91.06 146 ASN A C 1
ATOM 1215 O O . ASN A 1 146 ? -16.649 -11.391 -7.754 1.00 91.06 146 ASN A O 1
ATOM 1219 N N . LEU A 1 147 ? -14.849 -12.196 -6.672 1.00 93.44 147 LEU A N 1
ATOM 1220 C CA . LEU A 1 147 ? -13.851 -11.433 -7.429 1.00 93.44 147 LEU A CA 1
ATOM 1221 C C . LEU A 1 147 ? -13.418 -12.177 -8.699 1.00 93.44 147 LEU A C 1
ATOM 1223 O O . LEU A 1 147 ? -13.351 -13.402 -8.722 1.00 93.44 147 LEU A O 1
ATOM 1227 N N . VAL A 1 148 ? -13.082 -11.412 -9.739 1.00 94.19 148 VAL A N 1
ATOM 1228 C CA . VAL A 1 148 ? -12.407 -11.900 -10.950 1.00 94.19 148 VAL A CA 1
ATOM 1229 C C . VAL A 1 148 ? -11.021 -11.267 -10.971 1.00 94.19 148 VAL A C 1
ATOM 1231 O O . VAL A 1 148 ? -10.905 -10.042 -11.009 1.00 94.19 148 VAL A O 1
ATOM 1234 N N . LEU A 1 149 ? -9.971 -12.084 -10.919 1.00 96.00 149 LEU A N 1
ATOM 1235 C CA . LEU A 1 149 ? -8.587 -11.630 -10.769 1.00 96.00 149 LEU A CA 1
ATOM 1236 C C . LEU A 1 149 ? -7.926 -11.401 -12.138 1.00 96.00 149 LEU A C 1
ATOM 1238 O O . LEU A 1 149 ? -6.996 -12.095 -12.535 1.00 96.00 149 LEU A O 1
ATOM 1242 N N . PHE A 1 150 ? -8.441 -10.441 -12.908 1.00 96.06 150 PHE A N 1
ATOM 1243 C CA . PHE A 1 150 ? -7.795 -9.988 -14.149 1.00 96.06 150 PHE A CA 1
ATOM 1244 C C . PHE A 1 150 ? -6.529 -9.155 -13.861 1.00 96.06 150 PHE A C 1
ATOM 1246 O O . PHE A 1 150 ? -6.231 -8.850 -12.709 1.00 96.06 150 PHE A O 1
ATOM 1253 N N . GLU A 1 151 ? -5.769 -8.804 -14.899 1.00 97.62 151 GLU A N 1
ATOM 1254 C CA . GLU A 1 151 ? -4.421 -8.215 -14.785 1.00 97.62 151 GLU A CA 1
ATOM 1255 C C . GLU A 1 151 ? -4.362 -6.976 -13.871 1.00 97.62 151 GLU A C 1
ATOM 1257 O O . GLU A 1 151 ? -3.647 -7.003 -12.868 1.00 97.62 151 GLU A O 1
ATOM 1262 N N . ASP A 1 152 ? -5.189 -5.949 -14.116 1.00 95.19 152 ASP A N 1
ATOM 1263 C CA . ASP A 1 152 ? -5.241 -4.756 -13.251 1.00 95.19 152 ASP A CA 1
ATOM 1264 C C . ASP A 1 152 ? -5.631 -5.100 -11.804 1.00 95.19 152 ASP A C 1
ATOM 1266 O O . ASP A 1 152 ? -5.185 -4.443 -10.863 1.00 95.19 152 ASP A O 1
ATOM 1270 N N . ALA A 1 153 ? -6.469 -6.124 -11.598 1.00 96.06 153 ALA A N 1
ATOM 1271 C CA . ALA A 1 153 ? -6.860 -6.560 -10.262 1.00 96.06 153 ALA A CA 1
ATOM 1272 C C . ALA A 1 153 ? -5.678 -7.207 -9.525 1.00 96.06 153 ALA A C 1
ATOM 1274 O O . ALA A 1 153 ? -5.488 -6.911 -8.348 1.00 96.06 153 ALA A O 1
ATOM 1275 N N . ILE A 1 154 ? -4.848 -8.007 -10.208 1.00 98.06 154 ILE A N 1
ATOM 1276 C CA . ILE A 1 154 ? -3.608 -8.580 -9.654 1.00 98.06 154 ILE A CA 1
ATOM 1277 C C . ILE A 1 154 ? -2.568 -7.480 -9.389 1.00 98.06 154 ILE A C 1
ATOM 1279 O O . ILE A 1 154 ? -1.936 -7.477 -8.327 1.00 98.06 154 ILE A O 1
ATOM 1283 N N . GLU A 1 155 ? -2.423 -6.498 -10.286 1.00 96.56 155 GLU A N 1
ATOM 1284 C CA . GLU A 1 155 ? -1.548 -5.346 -10.048 1.00 96.56 155 GLU A CA 1
ATOM 1285 C C . GLU A 1 155 ? -2.015 -4.509 -8.848 1.00 96.56 155 GLU A C 1
ATOM 1287 O O . GLU A 1 155 ? -1.211 -4.182 -7.975 1.00 96.56 155 GLU A O 1
ATOM 1292 N N . HIS A 1 156 ? -3.302 -4.161 -8.767 1.00 95.12 156 HIS A N 1
ATOM 1293 C CA . HIS A 1 156 ? -3.846 -3.395 -7.645 1.00 95.12 156 HIS A CA 1
ATOM 1294 C C . HIS A 1 156 ? -3.768 -4.170 -6.328 1.00 95.12 156 HIS A C 1
ATOM 1296 O O . HIS A 1 156 ? -3.399 -3.584 -5.312 1.00 95.12 156 HIS A O 1
ATOM 1302 N N . LEU A 1 157 ? -4.054 -5.474 -6.340 1.00 96.44 157 LEU A N 1
ATOM 1303 C CA . LEU A 1 157 ? -3.931 -6.345 -5.174 1.00 96.44 157 LEU A CA 1
ATOM 1304 C C . LEU A 1 157 ? -2.476 -6.405 -4.691 1.00 96.44 157 LEU A C 1
ATOM 1306 O O . LEU A 1 157 ? -2.229 -6.153 -3.517 1.00 96.44 157 LEU A O 1
ATOM 1310 N N . THR A 1 158 ? -1.515 -6.587 -5.604 1.00 97.31 158 THR A N 1
ATOM 1311 C CA . THR A 1 158 ? -0.068 -6.525 -5.320 1.00 97.31 158 THR A CA 1
ATOM 1312 C C . THR A 1 158 ? 0.343 -5.177 -4.715 1.00 97.31 158 THR A C 1
ATOM 1314 O O . THR A 1 158 ? 1.065 -5.143 -3.721 1.00 97.31 158 THR A O 1
ATOM 1317 N N . ARG A 1 159 ? -0.138 -4.049 -5.260 1.00 95.19 159 ARG A N 1
ATOM 1318 C CA . ARG A 1 159 ? 0.161 -2.700 -4.736 1.00 95.19 159 ARG A CA 1
ATOM 1319 C C . ARG A 1 159 ? -0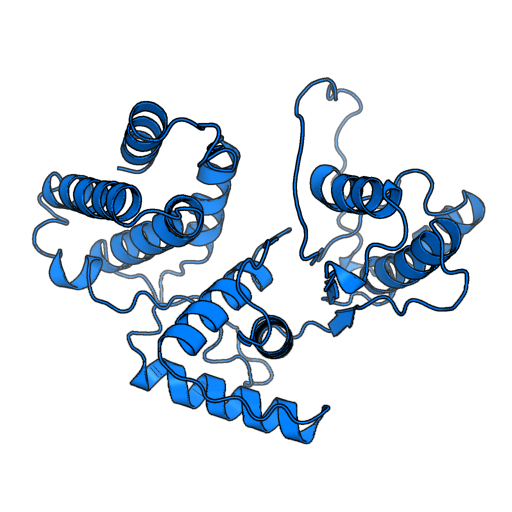.416 -2.482 -3.332 1.00 95.19 159 ARG A C 1
ATOM 1321 O O . ARG A 1 159 ? 0.296 -1.992 -2.458 1.00 95.19 159 ARG A O 1
ATOM 1328 N N . ILE A 1 160 ? -1.680 -2.854 -3.103 1.00 94.94 160 ILE A N 1
ATOM 1329 C CA . ILE A 1 160 ? -2.349 -2.741 -1.794 1.00 94.94 160 ILE A CA 1
ATOM 1330 C C . ILE A 1 160 ? -1.646 -3.635 -0.768 1.00 94.94 160 ILE A C 1
ATOM 1332 O O . ILE A 1 160 ? -1.304 -3.173 0.317 1.00 94.94 160 ILE A O 1
ATOM 1336 N N . TYR A 1 161 ? -1.369 -4.883 -1.139 1.00 95.38 161 TYR A N 1
ATOM 1337 C CA . TYR A 1 161 ? -0.654 -5.850 -0.317 1.00 95.38 161 TYR A CA 1
ATOM 1338 C C . TYR A 1 161 ? 0.755 -5.362 0.051 1.00 95.38 161 TYR A C 1
ATOM 1340 O O . TYR A 1 161 ? 1.103 -5.350 1.228 1.00 95.38 161 TYR A O 1
ATOM 1348 N N . ARG A 1 162 ? 1.537 -4.834 -0.905 1.00 93.06 162 ARG A N 1
ATOM 1349 C CA . ARG A 1 162 ? 2.845 -4.217 -0.613 1.00 93.06 162 ARG A CA 1
ATOM 1350 C C . ARG A 1 162 ? 2.719 -3.079 0.404 1.00 93.06 162 ARG A C 1
ATOM 1352 O O . ARG A 1 162 ? 3.583 -2.950 1.257 1.00 93.06 162 ARG A O 1
ATOM 1359 N N . VAL A 1 163 ? 1.685 -2.237 0.333 1.00 88.94 163 VAL A N 1
ATOM 1360 C CA . VAL A 1 163 ? 1.476 -1.176 1.340 1.00 88.94 163 VAL A CA 1
ATOM 1361 C C . VAL A 1 163 ? 1.134 -1.762 2.712 1.00 88.94 163 VAL A C 1
ATOM 1363 O O . VAL A 1 163 ? 1.640 -1.262 3.711 1.00 88.94 163 VAL A O 1
ATOM 1366 N N . ILE A 1 164 ? 0.331 -2.826 2.756 1.00 88.00 164 ILE A N 1
ATOM 1367 C CA . ILE A 1 164 ? -0.030 -3.543 3.987 1.00 88.00 164 ILE A CA 1
ATOM 1368 C C . ILE A 1 164 ? 1.203 -4.207 4.638 1.00 88.00 164 ILE A C 1
ATOM 1370 O O . ILE A 1 164 ? 1.331 -4.220 5.855 1.00 88.00 164 ILE A O 1
ATOM 1374 N N . ARG A 1 165 ? 2.164 -4.699 3.852 1.00 85.75 165 ARG A N 1
ATOM 1375 C CA . ARG A 1 165 ? 3.407 -5.317 4.356 1.00 85.75 165 ARG A CA 1
ATOM 1376 C C . ARG A 1 165 ? 4.501 -4.325 4.785 1.00 85.75 165 ARG A C 1
ATOM 1378 O O . ARG A 1 165 ? 5.607 -4.753 5.093 1.00 85.75 165 ARG A O 1
ATOM 1385 N N . MET A 1 166 ? 4.239 -3.016 4.781 1.00 79.75 166 MET A N 1
ATOM 1386 C CA . MET A 1 166 ? 5.240 -1.984 5.097 1.00 79.75 166 MET A CA 1
ATOM 1387 C C . MET A 1 166 ? 4.959 -1.329 6.448 1.00 79.75 166 MET A C 1
ATOM 1389 O O . MET A 1 166 ? 3.833 -0.902 6.705 1.00 79.75 166 MET A O 1
ATOM 1393 N N . ASP A 1 167 ? 6.001 -1.143 7.260 1.00 75.00 167 ASP A N 1
ATOM 1394 C CA . ASP A 1 167 ? 5.920 -0.417 8.533 1.00 75.00 167 ASP A CA 1
ATOM 1395 C C . ASP A 1 167 ? 5.245 0.949 8.368 1.00 75.00 167 ASP A C 1
ATOM 1397 O O . ASP A 1 167 ? 5.703 1.808 7.604 1.00 75.00 167 ASP A O 1
ATOM 1401 N N . LYS A 1 168 ? 4.153 1.160 9.115 1.00 73.81 168 LYS A N 1
ATOM 1402 C CA . LYS A 1 168 ? 3.339 2.392 9.094 1.00 73.81 168 LYS A CA 1
ATOM 1403 C C . LYS A 1 168 ? 2.807 2.727 7.686 1.00 73.81 168 LYS A C 1
ATOM 1405 O O . LYS A 1 168 ? 2.493 3.883 7.386 1.00 73.81 168 LYS A O 1
ATOM 1410 N N . GLY A 1 169 ? 2.717 1.720 6.814 1.00 77.38 169 GLY A N 1
ATOM 1411 C CA . GLY A 1 169 ? 2.272 1.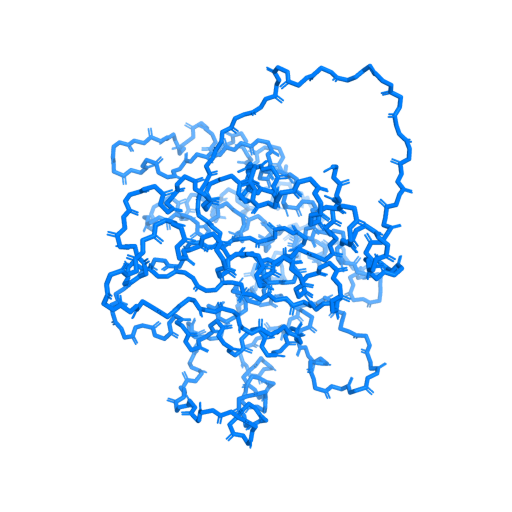816 5.431 1.00 77.38 169 GLY A CA 1
ATOM 1412 C C . GLY A 1 169 ? 0.818 2.262 5.326 1.00 77.38 169 GLY A C 1
ATOM 1413 O O . GLY A 1 169 ? -0.051 1.777 6.038 1.00 77.38 169 GLY A O 1
ATOM 1414 N N . ASN A 1 170 ? 0.556 3.215 4.431 1.00 82.75 170 ASN A N 1
ATOM 1415 C CA . ASN A 1 170 ? -0.767 3.786 4.202 1.00 82.75 170 ASN A CA 1
ATOM 1416 C C . ASN A 1 170 ? -1.020 4.039 2.711 1.00 82.75 170 ASN A C 1
ATOM 1418 O O . ASN A 1 170 ? -0.094 4.341 1.958 1.00 82.75 170 ASN A O 1
ATOM 1422 N N . ALA A 1 171 ? -2.284 3.926 2.291 1.00 85.00 171 ALA A N 1
ATOM 1423 C CA . ALA A 1 171 ? -2.724 4.201 0.927 1.00 85.00 171 ALA A CA 1
ATOM 1424 C C . ALA A 1 171 ? -4.071 4.932 0.906 1.00 85.00 171 ALA A C 1
ATOM 1426 O O . ALA A 1 171 ? -4.991 4.593 1.649 1.00 85.00 171 ALA A O 1
ATOM 1427 N N . LEU A 1 172 ? -4.209 5.879 -0.023 1.00 86.25 172 LEU A N 1
ATOM 1428 C CA . LEU A 1 172 ? -5.486 6.475 -0.405 1.00 86.25 172 LEU A CA 1
ATOM 1429 C C . LEU A 1 172 ? -5.943 5.858 -1.733 1.00 86.25 172 LEU A C 1
ATOM 1431 O O . LEU A 1 172 ? -5.419 6.189 -2.794 1.00 86.25 172 LEU A O 1
ATOM 1435 N N . LEU A 1 173 ? -6.914 4.944 -1.675 1.00 85.81 173 LEU A N 1
ATOM 1436 C CA . LEU A 1 173 ? -7.398 4.216 -2.851 1.00 85.81 173 LEU A CA 1
ATOM 1437 C C . LEU A 1 173 ? -8.454 5.034 -3.614 1.00 85.81 173 LEU A C 1
ATOM 1439 O O . LEU A 1 173 ? -9.646 4.984 -3.308 1.00 85.81 173 LEU A O 1
ATOM 1443 N N . VAL A 1 174 ? -8.014 5.788 -4.622 1.00 82.25 174 VAL A N 1
ATOM 1444 C CA . VAL A 1 174 ? -8.879 6.609 -5.489 1.00 82.25 174 VAL A CA 1
ATOM 1445 C C . VAL A 1 174 ? -9.384 5.794 -6.687 1.00 82.25 174 VAL A C 1
ATOM 1447 O O . VAL A 1 174 ? -8.648 5.006 -7.271 1.00 82.25 174 VAL A O 1
ATOM 1450 N N . GLY A 1 175 ? -10.649 5.982 -7.071 1.00 79.00 175 GLY A N 1
ATOM 1451 C CA . GLY A 1 175 ? -11.253 5.379 -8.266 1.00 79.00 175 GLY A CA 1
ATOM 1452 C C . GLY A 1 175 ? -12.777 5.305 -8.163 1.00 79.00 175 GLY A C 1
ATOM 1453 O O . GLY A 1 175 ? -13.322 5.480 -7.073 1.00 79.00 175 GLY A O 1
ATOM 1454 N N . VAL A 1 176 ? -13.470 4.998 -9.260 1.00 80.50 176 VAL A N 1
ATOM 1455 C CA . VAL A 1 176 ? -14.948 4.969 -9.327 1.00 80.50 176 VAL A CA 1
ATOM 1456 C C . VAL A 1 176 ? -15.605 3.946 -8.382 1.00 80.50 176 VAL A C 1
ATOM 1458 O O . VAL A 1 176 ? -14.971 3.000 -7.905 1.00 80.50 176 VAL A O 1
ATOM 1461 N N . GLY A 1 177 ? -16.899 4.122 -8.098 1.00 79.81 177 GLY A N 1
ATOM 1462 C CA . GLY A 1 177 ? -17.698 3.125 -7.376 1.00 79.81 177 GLY A CA 1
ATOM 1463 C C . GLY A 1 177 ? -17.683 1.762 -8.083 1.00 79.81 177 GLY A C 1
ATOM 1464 O O . GLY A 1 177 ? -17.575 1.692 -9.303 1.00 79.81 177 GLY A O 1
ATOM 1465 N N . GLY A 1 178 ? -17.740 0.669 -7.317 1.00 79.06 178 GLY A N 1
ATOM 1466 C CA . GLY A 1 178 ? -17.716 -0.698 -7.859 1.00 79.06 178 GLY A CA 1
ATOM 1467 C C . GLY A 1 178 ? -16.346 -1.220 -8.325 1.00 79.06 178 GLY A C 1
ATOM 1468 O O . GLY A 1 178 ? -16.236 -2.406 -8.609 1.00 79.06 178 GLY A O 1
ATOM 1469 N N . SER A 1 179 ? -15.283 -0.402 -8.341 1.00 80.62 179 SER A N 1
ATOM 1470 C CA . SER A 1 179 ? -13.944 -0.769 -8.853 1.00 80.62 179 SER A CA 1
ATOM 1471 C C . SER A 1 179 ? -13.128 -1.740 -7.963 1.00 80.62 179 SER A C 1
ATOM 1473 O O . SER A 1 179 ? -11.916 -1.583 -7.823 1.00 80.62 179 SER A O 1
ATOM 1475 N N . GLY A 1 180 ? -13.772 -2.678 -7.263 1.00 86.94 180 GLY A N 1
ATOM 1476 C CA . GLY A 1 180 ? -13.129 -3.724 -6.451 1.00 86.94 180 GLY A CA 1
ATOM 1477 C C . GLY A 1 180 ? -12.407 -3.287 -5.164 1.00 86.94 180 GLY A C 1
ATOM 1478 O O . GLY A 1 180 ? -12.260 -4.120 -4.277 1.00 86.94 180 GLY A O 1
ATOM 1479 N N . LYS A 1 181 ? -12.005 -2.009 -5.023 1.00 89.00 181 LYS A N 1
ATOM 1480 C CA . LYS A 1 181 ? -11.145 -1.459 -3.944 1.00 89.00 181 LYS A CA 1
ATOM 1481 C C . LYS A 1 181 ? -11.281 -2.158 -2.587 1.00 89.00 181 LYS A C 1
ATOM 1483 O O . LYS A 1 181 ? -10.336 -2.794 -2.146 1.00 89.00 181 LYS A O 1
ATOM 1488 N N . ALA A 1 182 ? -12.454 -2.068 -1.953 1.00 89.00 182 ALA A N 1
ATOM 1489 C CA . ALA A 1 182 ? -12.677 -2.613 -0.614 1.00 89.00 182 ALA A CA 1
ATOM 1490 C C . ALA A 1 182 ? -12.466 -4.136 -0.546 1.00 89.00 182 ALA A C 1
ATOM 1492 O O . ALA A 1 182 ? -11.864 -4.630 0.400 1.00 89.00 182 ALA A O 1
ATOM 1493 N N . SER A 1 183 ? -12.915 -4.879 -1.559 1.00 94.56 183 SER A N 1
ATOM 1494 C CA . SER A 1 183 ? -12.733 -6.331 -1.644 1.00 94.56 183 SER A CA 1
ATOM 1495 C C . SER A 1 183 ? -11.273 -6.724 -1.883 1.00 94.56 183 SER A C 1
ATOM 1497 O O . SER A 1 183 ? -10.795 -7.667 -1.262 1.00 94.56 183 SER A O 1
ATOM 1499 N N . LEU A 1 184 ? -10.536 -5.966 -2.706 1.00 95.56 184 LEU A N 1
ATOM 1500 C CA . LEU A 1 184 ? -9.090 -6.157 -2.870 1.00 95.56 184 LEU A CA 1
ATOM 1501 C C . LEU A 1 184 ? -8.331 -5.840 -1.569 1.00 95.56 184 LEU A C 1
ATOM 1503 O O . LEU A 1 184 ? -7.409 -6.566 -1.217 1.00 95.56 184 LEU A O 1
ATOM 1507 N N . THR A 1 185 ? -8.746 -4.822 -0.804 1.00 95.38 185 THR A N 1
ATOM 1508 C CA . THR A 1 185 ? -8.175 -4.541 0.526 1.00 95.38 185 THR A CA 1
ATOM 1509 C C . THR A 1 185 ? -8.434 -5.670 1.522 1.00 95.38 185 THR A C 1
ATOM 1511 O O . THR A 1 185 ? -7.505 -6.056 2.225 1.00 95.38 185 THR A O 1
ATOM 1514 N N . ARG A 1 186 ? -9.644 -6.252 1.560 1.00 95.81 186 ARG A N 1
ATOM 1515 C CA . ARG A 1 186 ? -9.934 -7.414 2.424 1.00 95.81 186 ARG A CA 1
ATOM 1516 C C . ARG A 1 186 ? -9.096 -8.637 2.048 1.00 95.81 186 ARG A C 1
ATOM 1518 O O . ARG A 1 186 ? -8.551 -9.281 2.938 1.00 95.81 186 ARG A O 1
ATOM 1525 N N . LEU A 1 187 ? -8.955 -8.919 0.751 1.00 97.19 187 LEU A N 1
ATOM 1526 C CA . LEU A 1 187 ? -8.157 -10.043 0.256 1.00 97.19 187 LEU A CA 1
ATOM 1527 C C . LEU A 1 187 ? -6.657 -9.860 0.557 1.00 97.19 187 LEU A C 1
ATOM 1529 O O . LEU A 1 187 ? -6.005 -10.786 1.030 1.00 97.19 187 LEU A O 1
ATOM 1533 N N . ALA A 1 188 ? -6.124 -8.650 0.361 1.00 95.81 188 ALA A N 1
ATOM 1534 C CA . ALA A 1 188 ? -4.739 -8.323 0.696 1.00 95.81 188 ALA A CA 1
ATOM 1535 C C . ALA A 1 188 ? -4.463 -8.360 2.210 1.00 95.81 188 ALA A C 1
ATOM 1537 O O . ALA A 1 188 ? -3.405 -8.824 2.622 1.00 95.81 188 ALA A O 1
ATOM 1538 N N . ALA A 1 189 ? -5.402 -7.900 3.043 1.00 93.31 189 ALA A N 1
ATOM 1539 C CA . ALA A 1 189 ? -5.272 -7.982 4.497 1.00 93.31 189 ALA A CA 1
ATOM 1540 C C . ALA A 1 189 ? -5.261 -9.438 4.984 1.00 93.31 189 ALA A C 1
ATOM 1542 O O . ALA A 1 189 ? -4.440 -9.786 5.828 1.00 93.31 189 ALA A O 1
ATOM 1543 N N . TYR A 1 190 ? -6.109 -10.295 4.406 1.00 95.56 190 TYR A N 1
ATOM 1544 C CA . TYR A 1 190 ? -6.142 -11.726 4.711 1.00 95.56 190 TYR A CA 1
ATOM 1545 C C . TYR A 1 190 ? -4.816 -12.424 4.367 1.00 95.56 190 TYR A C 1
ATOM 1547 O O . TYR A 1 190 ? -4.227 -13.063 5.236 1.00 95.56 190 TYR A O 1
ATOM 1555 N N . ALA A 1 191 ? -4.282 -12.200 3.159 1.00 94.75 191 ALA A N 1
ATOM 1556 C CA . ALA A 1 191 ? -2.963 -12.699 2.744 1.00 94.75 191 ALA A CA 1
ATOM 1557 C C . ALA A 1 191 ? -1.802 -12.188 3.625 1.00 94.75 191 ALA A C 1
ATOM 1559 O O . ALA A 1 191 ? -0.749 -12.814 3.716 1.00 94.75 191 ALA A O 1
ATOM 1560 N N . ALA A 1 192 ? -1.970 -11.025 4.258 1.00 90.62 192 ALA A N 1
ATOM 1561 C CA . ALA A 1 192 ? -0.998 -10.442 5.180 1.00 90.62 192 ALA A CA 1
ATOM 1562 C C . ALA A 1 192 ? -1.277 -10.786 6.657 1.00 90.62 192 ALA A C 1
ATOM 1564 O O . ALA A 1 192 ? -0.664 -10.186 7.541 1.00 90.62 192 ALA A O 1
ATOM 1565 N N . HIS A 1 193 ? -2.209 -11.708 6.926 1.00 91.25 193 HIS A N 1
ATOM 1566 C CA . HIS A 1 193 ? -2.639 -12.138 8.261 1.00 91.25 193 HIS A CA 1
ATOM 1567 C C . HIS A 1 193 ? -3.111 -10.989 9.181 1.00 91.25 193 HIS A C 1
ATOM 1569 O O . HIS A 1 193 ? -2.872 -11.000 10.389 1.00 91.25 193 HIS A O 1
ATOM 1575 N N . CYS A 1 194 ? -3.786 -9.986 8.611 1.00 87.19 194 CYS A N 1
ATOM 1576 C CA . CYS A 1 194 ? -4.305 -8.816 9.321 1.00 87.19 194 CYS A CA 1
ATOM 1577 C C . CYS A 1 194 ? -5.831 -8.884 9.522 1.00 87.19 194 CYS A C 1
ATOM 1579 O O . CYS A 1 194 ? -6.579 -9.109 8.568 1.00 87.19 194 CYS A O 1
ATOM 1581 N N . GLU A 1 195 ? -6.319 -8.596 10.735 1.00 88.56 195 GLU A N 1
ATOM 1582 C CA . GLU A 1 195 ? -7.749 -8.340 10.975 1.00 88.56 195 GLU A CA 1
ATOM 1583 C C . GLU A 1 195 ? -8.195 -7.054 10.238 1.00 88.56 195 GLU A C 1
ATOM 1585 O O . GLU A 1 195 ? -7.455 -6.073 10.166 1.00 88.56 195 GLU A O 1
ATOM 1590 N N . ILE A 1 196 ? -9.430 -7.011 9.726 1.00 88.88 196 ILE A N 1
ATOM 1591 C CA . ILE A 1 196 ? -10.035 -5.757 9.244 1.00 88.88 196 ILE A CA 1
ATOM 1592 C C . ILE A 1 196 ? -10.744 -5.052 10.399 1.00 88.88 196 ILE A C 1
ATOM 1594 O O . ILE A 1 196 ? -11.621 -5.640 11.034 1.00 88.88 196 ILE A O 1
ATOM 1598 N N . PHE A 1 197 ? -10.439 -3.770 10.603 1.00 89.69 197 PHE A N 1
ATOM 1599 C CA . PHE A 1 197 ? -11.230 -2.885 11.457 1.00 89.69 197 PHE A CA 1
ATOM 1600 C C . PHE A 1 197 ? -12.010 -1.874 10.607 1.00 89.69 197 PHE A C 1
ATOM 1602 O O . PHE A 1 197 ? -11.447 -1.232 9.720 1.00 89.69 197 PHE A O 1
ATOM 1609 N N . GLU A 1 198 ? -13.305 -1.721 10.885 1.00 88.50 198 GLU A N 1
ATOM 1610 C CA . GLU A 1 198 ? -14.221 -0.782 10.226 1.00 88.50 198 GLU A CA 1
ATOM 1611 C C . GLU A 1 198 ? -15.222 -0.245 11.253 1.00 88.50 198 GLU A C 1
ATOM 1613 O O . GLU A 1 198 ? -15.876 -1.030 11.944 1.00 88.50 198 GLU A O 1
ATOM 1618 N N . ILE A 1 199 ? -15.377 1.081 11.314 1.00 91.19 199 ILE A N 1
ATOM 1619 C CA . ILE A 1 199 ? -16.391 1.718 12.164 1.00 91.19 199 ILE A CA 1
ATOM 1620 C C . ILE A 1 199 ? -17.797 1.519 11.590 1.00 91.19 199 ILE A C 1
ATOM 1622 O O . ILE A 1 199 ? -17.980 1.420 10.375 1.00 91.19 199 ILE A O 1
ATOM 1626 N N . LYS A 1 200 ? -18.810 1.482 12.460 1.00 93.19 200 LYS A N 1
ATOM 1627 C CA . LYS A 1 200 ? -20.211 1.258 12.066 1.00 93.19 200 LYS A CA 1
ATOM 1628 C C . LYS A 1 200 ? -21.074 2.440 12.482 1.00 93.19 200 LYS A C 1
ATOM 1630 O O . LYS A 1 200 ? -21.584 2.483 13.599 1.00 93.19 200 LYS A O 1
ATOM 1635 N N . LEU A 1 201 ? -21.261 3.382 11.554 1.00 92.38 201 LEU A N 1
ATOM 1636 C CA . LEU A 1 201 ? -22.087 4.566 11.791 1.00 92.38 201 LEU A CA 1
ATOM 1637 C C . LEU A 1 201 ? -23.511 4.173 12.211 1.00 92.38 201 LEU A C 1
ATOM 1639 O O . LEU A 1 201 ? -24.228 3.467 11.499 1.00 92.38 201 LEU A O 1
ATOM 1643 N N . SER A 1 202 ? -23.924 4.678 13.368 1.00 92.50 202 SER A N 1
ATOM 1644 C CA . SER A 1 202 ? -25.268 4.549 13.924 1.00 92.50 202 SER A CA 1
ATOM 1645 C C . SER A 1 202 ? -25.976 5.911 13.941 1.00 92.50 202 SER A C 1
ATOM 1647 O O . SER A 1 202 ? -25.381 6.957 13.667 1.00 92.50 202 SER A O 1
ATOM 1649 N N . ARG A 1 203 ? -27.280 5.938 14.246 1.00 92.88 203 ARG A N 1
ATOM 1650 C CA . ARG A 1 203 ? -28.018 7.206 14.343 1.00 92.88 203 ARG A CA 1
ATOM 1651 C C . ARG A 1 203 ? -27.526 8.004 15.557 1.00 92.88 203 ARG A C 1
ATOM 1653 O O . ARG A 1 203 ? -27.820 7.626 16.684 1.00 92.88 203 ARG A O 1
ATOM 1660 N N . GLY A 1 204 ? -26.873 9.138 15.304 1.00 92.31 204 GLY A N 1
ATOM 1661 C CA . GLY A 1 204 ? -26.277 9.987 16.344 1.00 92.31 204 GLY A CA 1
ATOM 1662 C C . GLY A 1 204 ? -24.797 9.700 16.620 1.00 92.31 204 GLY A C 1
ATOM 1663 O O . GLY A 1 204 ? -24.259 10.238 17.580 1.00 92.31 204 GLY A O 1
ATOM 1664 N N . TYR A 1 205 ? -24.151 8.875 15.790 1.00 95.69 205 TYR A N 1
ATOM 1665 C CA . TYR A 1 205 ? -22.708 8.650 15.833 1.00 95.69 205 TYR A CA 1
ATOM 1666 C C . TYR A 1 205 ? -21.943 9.958 15.559 1.00 95.69 205 TYR A C 1
ATOM 1668 O O . TYR A 1 205 ? -22.227 10.650 14.582 1.00 95.69 205 TYR A O 1
ATOM 1676 N N . ASN A 1 206 ? -20.984 10.270 16.429 1.00 95.31 206 ASN A N 1
ATOM 1677 C CA . ASN A 1 206 ? -20.269 11.547 16.531 1.00 95.31 206 ASN A CA 1
ATOM 1678 C C . ASN A 1 206 ? -18.796 11.331 16.941 1.00 95.31 206 ASN A C 1
ATOM 1680 O O . ASN A 1 206 ? -18.372 10.189 17.119 1.00 95.31 206 ASN A O 1
ATOM 1684 N N . GLU A 1 207 ? -18.013 12.397 17.145 1.00 94.50 207 GLU A N 1
ATOM 1685 C CA . GLU A 1 207 ? -16.588 12.282 17.501 1.00 94.50 207 GLU A CA 1
ATOM 1686 C C . GLU A 1 207 ? -16.364 11.471 18.789 1.00 94.50 207 GLU A C 1
ATOM 1688 O O . GLU A 1 207 ? -15.443 10.661 18.848 1.00 94.50 207 GLU A O 1
ATOM 1693 N N . SER A 1 208 ? -17.229 11.608 19.801 1.00 94.44 208 SER A N 1
ATOM 1694 C CA . SER A 1 208 ? -17.154 10.789 21.022 1.00 94.44 208 SER A CA 1
ATOM 1695 C C . SER A 1 208 ? -17.345 9.298 20.726 1.00 94.44 208 SER A C 1
ATOM 1697 O O . SER A 1 208 ? -16.592 8.473 21.233 1.00 94.44 208 SER A O 1
ATOM 1699 N N . SER A 1 209 ? -18.302 8.957 19.858 1.00 96.12 209 SER A N 1
ATOM 1700 C CA . SER A 1 209 ? -18.522 7.578 19.393 1.00 96.12 209 SER A CA 1
ATOM 1701 C C . SER A 1 209 ? -17.302 7.054 18.630 1.00 96.12 209 SER A C 1
ATOM 1703 O O . SER A 1 209 ? -16.880 5.919 18.836 1.00 96.12 209 SER A O 1
ATOM 1705 N N . PHE A 1 210 ? -16.696 7.902 17.792 1.00 95.19 210 PHE A N 1
ATOM 1706 C CA . PHE A 1 210 ? -15.503 7.543 17.034 1.00 95.19 210 PHE A CA 1
ATOM 1707 C C . PHE A 1 210 ? -14.273 7.355 17.925 1.00 95.19 210 PHE A C 1
ATOM 1709 O O . PHE A 1 210 ? -13.526 6.406 17.715 1.00 95.19 210 PHE A O 1
ATOM 1716 N N . ARG A 1 211 ? -14.080 8.184 18.957 1.00 94.06 211 ARG A N 1
ATOM 1717 C CA . ARG A 1 211 ? -13.008 7.991 19.948 1.00 94.06 211 ARG A CA 1
ATOM 1718 C C . ARG A 1 211 ? -13.126 6.642 20.658 1.00 94.06 211 ARG A C 1
ATOM 1720 O O . ARG A 1 211 ? -12.113 5.970 20.798 1.00 94.06 211 ARG A O 1
ATOM 1727 N N . GLU A 1 212 ? -14.326 6.202 21.030 1.00 95.06 212 GLU A N 1
ATOM 1728 C CA . GLU A 1 212 ? -14.513 4.877 21.642 1.00 95.06 212 GLU A CA 1
ATOM 1729 C C . GLU A 1 212 ? -14.233 3.724 20.651 1.00 95.06 212 GLU A C 1
ATOM 1731 O O . GLU A 1 212 ? -13.523 2.782 21.006 1.00 95.06 212 GLU A O 1
ATOM 1736 N N . ASP A 1 213 ? -14.653 3.824 19.382 1.00 95.31 213 ASP A N 1
ATOM 1737 C CA . ASP A 1 213 ? -14.235 2.867 18.336 1.00 95.31 213 ASP A CA 1
ATOM 1738 C C . ASP A 1 213 ? -12.697 2.858 18.156 1.00 95.31 213 ASP A C 1
ATOM 1740 O O . ASP A 1 213 ? -12.080 1.799 18.008 1.00 95.31 213 ASP A O 1
ATOM 1744 N N . LEU A 1 214 ? -12.037 4.020 18.235 1.00 89.25 214 LEU A N 1
ATOM 1745 C CA . LEU A 1 214 ? -10.575 4.103 18.186 1.00 89.25 214 LEU A CA 1
ATOM 1746 C C . LEU A 1 214 ? -9.904 3.514 19.438 1.00 89.25 214 LEU A C 1
ATOM 1748 O O . LEU A 1 214 ? -8.861 2.876 19.294 1.00 89.25 214 LEU A O 1
ATOM 1752 N N . LYS A 1 215 ? -10.483 3.631 20.642 1.00 87.81 215 LYS A N 1
ATOM 1753 C CA . LYS A 1 215 ? -9.986 2.912 21.833 1.00 87.81 215 LYS A CA 1
ATOM 1754 C C . LYS A 1 215 ? -9.995 1.399 21.614 1.00 87.81 215 LYS A C 1
ATOM 1756 O O . LYS A 1 215 ? -9.020 0.734 21.961 1.00 87.81 215 LYS A O 1
ATOM 1761 N N . ILE A 1 216 ? -11.055 0.854 21.007 1.00 91.62 216 ILE A N 1
ATOM 1762 C CA . ILE A 1 216 ? -11.142 -0.577 20.665 1.00 91.62 216 ILE A CA 1
ATOM 1763 C C . ILE A 1 216 ? -10.010 -0.961 19.699 1.00 91.62 216 ILE A C 1
ATOM 1765 O O . ILE A 1 216 ? -9.312 -1.946 19.941 1.00 91.62 216 ILE A O 1
ATOM 1769 N N . LEU A 1 217 ? -9.771 -0.163 18.653 1.00 84.88 217 LEU A N 1
ATOM 1770 C CA . LEU A 1 217 ? -8.655 -0.365 17.722 1.00 84.88 217 LEU A CA 1
ATOM 1771 C C . LEU A 1 217 ? -7.286 -0.346 18.430 1.00 84.88 217 LEU A C 1
ATOM 1773 O O . LEU A 1 217 ? -6.496 -1.272 18.256 1.00 84.88 217 LEU A O 1
ATOM 1777 N N . TYR A 1 218 ? -7.004 0.662 19.260 1.00 80.38 218 TYR A N 1
ATOM 1778 C CA . TYR A 1 218 ? -5.723 0.764 19.972 1.00 80.38 218 TYR A CA 1
ATOM 1779 C C . TYR A 1 218 ? -5.519 -0.343 21.018 1.00 80.38 218 TYR A C 1
ATOM 1781 O O . TYR A 1 218 ? -4.400 -0.839 21.155 1.00 80.38 218 TYR A O 1
ATOM 1789 N N . ASN A 1 219 ? -6.577 -0.803 21.691 1.00 80.00 219 ASN A N 1
ATOM 1790 C CA . ASN A 1 219 ? -6.502 -1.959 22.590 1.00 80.00 219 ASN A CA 1
ATOM 1791 C C . ASN A 1 219 ? -6.197 -3.258 21.828 1.00 80.00 219 ASN A C 1
ATOM 1793 O O . ASN A 1 219 ? -5.375 -4.053 22.283 1.00 80.00 219 ASN A O 1
ATOM 1797 N N . LYS A 1 220 ? -6.771 -3.460 20.636 1.00 79.75 220 LYS A N 1
ATOM 1798 C CA . LYS A 1 220 ? -6.421 -4.612 19.792 1.00 79.75 220 LYS A CA 1
ATOM 1799 C C . LYS A 1 220 ? -4.958 -4.593 19.331 1.00 79.75 220 LYS A C 1
ATOM 1801 O O . LYS A 1 220 ? -4.309 -5.636 19.313 1.00 79.75 220 LYS A O 1
ATOM 1806 N N . LEU A 1 221 ? -4.437 -3.415 18.988 1.00 77.25 221 LEU A N 1
ATOM 1807 C CA . LEU A 1 221 ? -3.033 -3.236 18.604 1.00 77.25 221 LEU A CA 1
ATOM 1808 C C . LEU A 1 221 ? -2.088 -3.495 19.796 1.00 77.25 221 LEU A C 1
ATOM 1810 O O . LEU A 1 221 ? -1.174 -4.306 19.691 1.00 77.25 221 LEU A O 1
ATOM 1814 N N . GLY A 1 222 ? -2.307 -2.828 20.937 1.00 69.38 222 GLY A N 1
ATOM 1815 C CA . GLY A 1 222 ? -1.370 -2.833 22.071 1.00 69.38 222 GLY A CA 1
ATOM 1816 C C . GLY A 1 222 ? -1.531 -3.974 23.086 1.00 69.38 222 GLY A C 1
ATOM 1817 O O . GLY A 1 222 ? -0.540 -4.397 23.680 1.00 69.38 222 GLY A O 1
ATOM 1818 N N . ILE A 1 223 ? -2.752 -4.477 23.302 1.00 74.12 223 ILE A N 1
ATOM 1819 C CA . ILE A 1 223 ? -3.056 -5.527 24.295 1.00 74.12 223 ILE A CA 1
ATOM 1820 C C . ILE A 1 223 ? -3.255 -6.884 23.609 1.00 74.12 223 ILE A C 1
ATOM 1822 O O . ILE A 1 223 ? -2.628 -7.859 24.012 1.00 74.12 223 ILE A O 1
ATOM 1826 N N . GLU A 1 224 ? -4.080 -6.965 22.554 1.00 77.19 224 GLU A N 1
ATOM 1827 C CA . GLU A 1 224 ? -4.287 -8.233 21.818 1.00 77.19 224 GLU A CA 1
ATOM 1828 C C . GLU A 1 224 ? -3.107 -8.599 20.885 1.00 77.19 224 GLU A C 1
ATOM 1830 O O . GLU A 1 224 ? -3.090 -9.714 20.367 1.00 77.19 224 GLU A O 1
ATOM 1835 N N . ASN A 1 225 ? -2.127 -7.701 20.680 1.00 75.19 225 ASN A N 1
ATOM 1836 C CA . ASN A 1 225 ? -0.964 -7.869 19.783 1.00 75.19 225 ASN A CA 1
ATOM 1837 C C . ASN A 1 225 ? -1.347 -8.174 18.320 1.00 75.19 225 ASN A C 1
ATOM 1839 O O . ASN A 1 225 ? -0.705 -8.983 17.648 1.00 75.19 225 ASN A O 1
ATOM 1843 N N . LYS A 1 226 ? -2.440 -7.578 17.828 1.00 78.50 226 LYS A N 1
ATOM 1844 C CA . LYS A 1 226 ? -3.015 -7.926 16.523 1.00 78.50 226 LYS A CA 1
ATOM 1845 C C . LYS A 1 226 ? -2.603 -6.980 15.413 1.00 78.50 226 LYS A C 1
ATOM 1847 O O . LYS A 1 226 ? -2.832 -5.776 15.502 1.00 78.50 226 LYS A O 1
ATOM 1852 N N . LYS A 1 227 ? -2.140 -7.555 14.302 1.00 82.19 227 LYS A N 1
ATOM 1853 C CA . LYS A 1 227 ? -2.011 -6.840 13.030 1.00 82.19 227 LYS A CA 1
ATOM 1854 C C . LYS A 1 227 ? -3.404 -6.522 12.497 1.00 82.19 227 LYS A C 1
ATOM 1856 O O . LYS A 1 227 ? -4.241 -7.416 12.365 1.00 82.19 227 LYS A O 1
ATOM 1861 N N . ILE A 1 228 ? -3.665 -5.248 12.223 1.00 83.31 228 ILE A N 1
ATOM 1862 C CA . ILE A 1 228 ? -4.976 -4.749 11.797 1.00 83.31 228 ILE A CA 1
ATOM 1863 C C . ILE A 1 228 ? -4.803 -3.802 10.627 1.00 83.31 228 ILE A C 1
ATOM 1865 O O . ILE A 1 228 ? -3.954 -2.927 10.702 1.00 83.31 228 ILE A O 1
ATOM 1869 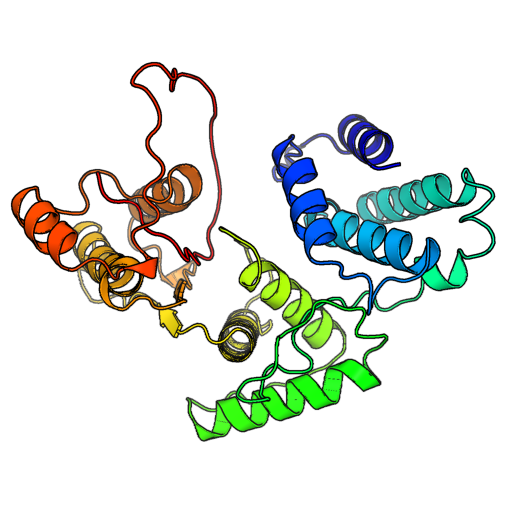N N . VAL A 1 229 ? -5.672 -3.919 9.620 1.00 89.00 229 VAL A N 1
ATOM 1870 C CA . VAL A 1 229 ? -5.902 -2.895 8.595 1.00 89.00 229 VAL A CA 1
ATOM 1871 C C . VAL A 1 229 ? -7.160 -2.106 8.957 1.00 89.00 229 VAL A C 1
ATOM 1873 O O . VAL A 1 229 ? -8.276 -2.627 8.880 1.00 89.00 229 VAL A O 1
ATOM 1876 N N . PHE A 1 230 ? -7.005 -0.829 9.313 1.00 91.94 230 PHE A N 1
ATOM 1877 C CA . PHE A 1 230 ? -8.152 0.079 9.452 1.00 91.94 230 PHE A CA 1
ATOM 1878 C C . PHE A 1 230 ? -8.648 0.535 8.071 1.00 91.94 230 PHE A C 1
ATOM 1880 O O . PHE A 1 230 ? -7.929 1.223 7.343 1.00 91.94 230 PHE A O 1
ATOM 1887 N N . MET A 1 231 ? -9.888 0.180 7.721 1.00 89.81 231 MET A N 1
ATOM 1888 C CA . MET A 1 231 ? -10.567 0.626 6.503 1.00 89.81 231 MET A CA 1
ATOM 1889 C C . MET A 1 231 ? -11.518 1.800 6.798 1.00 89.81 231 MET A C 1
ATOM 1891 O O . MET A 1 231 ? -12.524 1.667 7.498 1.00 89.81 231 MET A O 1
ATOM 1895 N N . PHE A 1 232 ? -11.220 2.968 6.221 1.00 86.94 232 PHE A N 1
ATOM 1896 C CA . PHE A 1 232 ? -11.995 4.198 6.405 1.00 86.94 232 PHE A CA 1
ATOM 1897 C C . PHE A 1 232 ? -12.389 4.816 5.052 1.00 86.94 232 PHE A C 1
ATOM 1899 O O . PHE A 1 232 ? -11.533 5.269 4.291 1.00 86.94 232 PHE A O 1
ATOM 1906 N N . GLY A 1 233 ? -13.689 4.800 4.738 1.00 83.81 233 GLY A N 1
ATOM 1907 C CA . GLY A 1 233 ? -14.245 5.321 3.483 1.00 83.81 233 GLY A CA 1
ATOM 1908 C C . GLY A 1 233 ? -14.830 6.730 3.604 1.00 83.81 233 GLY A C 1
ATOM 1909 O O . GLY A 1 233 ? -14.909 7.301 4.689 1.00 83.81 233 GLY A O 1
ATOM 1910 N N . ASP A 1 234 ? -15.278 7.297 2.486 1.00 80.81 234 ASP A N 1
ATOM 1911 C CA . ASP A 1 234 ? -16.049 8.545 2.469 1.00 80.81 234 ASP A CA 1
ATOM 1912 C C . ASP A 1 234 ? -17.403 8.381 3.174 1.00 80.81 234 ASP A C 1
ATOM 1914 O O . ASP A 1 234 ? -17.795 9.256 3.943 1.00 80.81 234 ASP A O 1
ATOM 1918 N N . GLN A 1 235 ? -18.038 7.209 3.058 1.00 82.31 235 GLN A N 1
ATOM 1919 C CA . GLN A 1 235 ? -19.254 6.866 3.804 1.00 82.31 235 GLN A CA 1
ATOM 1920 C C . GLN A 1 235 ? -19.062 6.746 5.331 1.00 82.31 235 GLN A C 1
ATOM 1922 O O . GLN A 1 235 ? -20.037 6.512 6.041 1.00 82.31 235 GLN A O 1
ATOM 1927 N N . HIS A 1 236 ? -17.830 6.862 5.846 1.00 85.50 236 HIS A N 1
ATOM 1928 C CA . HIS A 1 236 ? -17.515 6.848 7.283 1.00 85.50 236 HIS A CA 1
ATOM 1929 C C . HIS A 1 236 ? -17.302 8.262 7.870 1.00 85.50 236 HIS A C 1
ATOM 1931 O O . HIS A 1 236 ? -17.180 8.402 9.086 1.00 85.50 236 HIS A O 1
ATOM 1937 N N . VAL A 1 237 ? -17.278 9.318 7.045 1.00 86.62 237 VAL A N 1
ATOM 1938 C CA . VAL A 1 237 ? -17.092 10.708 7.500 1.00 86.62 237 VAL A CA 1
ATOM 1939 C C . VAL A 1 237 ? -18.443 11.313 7.897 1.00 86.62 237 VAL A C 1
ATOM 1941 O O . VAL A 1 237 ? -19.133 11.902 7.068 1.00 86.62 237 VAL A O 1
ATOM 1944 N N . ALA A 1 238 ? -18.830 11.157 9.166 1.00 89.44 238 ALA A N 1
ATOM 1945 C CA . ALA A 1 238 ? -20.047 11.777 9.705 1.00 89.44 238 ALA A CA 1
ATOM 1946 C C . ALA A 1 238 ? -19.834 13.248 10.117 1.00 89.44 238 ALA A C 1
ATOM 1948 O O . ALA A 1 238 ? -20.723 14.075 9.927 1.00 89.44 238 ALA A O 1
ATOM 1949 N N . GLU A 1 239 ? -18.653 13.577 10.651 1.00 90.88 239 GLU A N 1
ATOM 1950 C CA . GLU A 1 239 ? -18.270 14.917 11.115 1.00 90.88 239 GLU A CA 1
ATOM 1951 C C . GLU A 1 239 ? -16.841 15.241 10.635 1.00 90.88 239 GLU A C 1
ATOM 1953 O O . GLU A 1 239 ? -15.993 14.348 10.548 1.00 90.88 239 GLU A O 1
ATOM 1958 N N . GLU A 1 240 ? -16.543 16.510 10.327 1.00 85.44 240 GLU A N 1
ATOM 1959 C CA . GLU A 1 240 ? -15.240 16.904 9.753 1.00 85.44 240 GLU A CA 1
ATOM 1960 C C . GLU A 1 240 ? -14.053 16.590 10.683 1.00 85.44 240 GLU A C 1
ATOM 1962 O O . GLU A 1 240 ? -12.994 16.173 10.207 1.00 85.44 240 GLU A O 1
ATOM 1967 N N . GLY A 1 241 ? -14.252 16.687 12.005 1.00 90.38 241 GLY A N 1
ATOM 1968 C CA . GLY A 1 241 ? -13.241 16.382 13.028 1.00 90.38 241 GLY A CA 1
ATOM 1969 C C . GLY A 1 241 ? -12.691 14.951 12.966 1.00 90.38 241 GLY A C 1
ATOM 1970 O O . GLY A 1 241 ? -11.557 14.706 13.377 1.00 90.38 241 GLY A O 1
ATOM 1971 N N . PHE A 1 242 ? -13.412 14.005 12.348 1.00 90.31 242 PHE A N 1
ATOM 1972 C CA . PHE A 1 242 ? -12.911 12.639 12.147 1.00 90.31 242 PHE A CA 1
ATOM 1973 C C . PHE A 1 242 ? -11.618 12.648 11.317 1.00 90.31 242 PHE A C 1
ATOM 1975 O O . PHE A 1 242 ? -10.717 11.846 11.559 1.00 90.31 242 PHE A O 1
ATOM 1982 N N . LEU A 1 243 ? -11.501 13.572 10.355 1.00 87.88 243 LEU A N 1
ATOM 1983 C CA . LEU A 1 243 ? -10.317 13.705 9.507 1.00 87.88 243 LEU A CA 1
ATOM 1984 C C . LEU A 1 243 ? -9.109 14.271 10.268 1.00 87.88 243 LEU A C 1
ATOM 1986 O O . LEU A 1 243 ? -7.975 13.959 9.902 1.00 87.88 243 LEU A O 1
ATOM 1990 N N . GLU A 1 244 ? -9.329 15.038 11.339 1.00 90.50 244 GLU A N 1
ATOM 1991 C CA . GLU A 1 244 ? -8.260 15.485 12.237 1.00 90.50 244 GLU A CA 1
ATOM 1992 C C . GLU A 1 244 ? -7.716 14.311 13.060 1.00 90.50 244 GLU A C 1
ATOM 1994 O O . GLU A 1 244 ? -6.503 14.095 13.084 1.00 90.50 244 GLU A O 1
ATOM 1999 N N . LEU A 1 245 ? -8.595 13.486 13.646 1.00 88.06 245 LEU A N 1
ATOM 2000 C CA . LEU A 1 245 ? -8.179 12.280 14.376 1.00 88.06 245 LEU A CA 1
ATOM 2001 C C . LEU A 1 245 ? -7.391 11.326 13.462 1.00 88.06 245 LEU A C 1
ATOM 2003 O O . LEU A 1 245 ? -6.287 10.913 13.811 1.00 88.06 245 LEU A O 1
ATOM 2007 N N . ILE A 1 246 ? -7.897 11.072 12.250 1.00 85.75 246 ILE A N 1
ATOM 2008 C CA . ILE A 1 246 ? -7.218 10.297 11.196 1.00 85.75 246 ILE A CA 1
ATOM 2009 C C . ILE A 1 246 ? -5.836 10.884 10.849 1.00 85.75 246 ILE A C 1
ATOM 2011 O O . ILE A 1 246 ? -4.866 10.136 10.702 1.00 85.75 246 ILE A O 1
ATOM 2015 N N . ASN A 1 247 ? -5.710 12.211 10.733 1.00 84.06 247 ASN A N 1
ATOM 2016 C CA . ASN A 1 247 ? -4.428 12.872 10.467 1.00 84.06 247 ASN A CA 1
ATOM 2017 C C . ASN A 1 247 ? -3.449 12.773 11.652 1.00 84.06 247 ASN A C 1
ATOM 2019 O O . ASN A 1 247 ? -2.243 12.652 11.434 1.00 84.06 247 ASN A O 1
ATOM 2023 N N . ASN A 1 248 ? -3.936 12.784 12.892 1.00 82.25 248 ASN A N 1
ATOM 2024 C CA . ASN A 1 248 ? -3.094 12.581 14.072 1.00 82.25 248 ASN A CA 1
ATOM 2025 C C . ASN A 1 248 ? -2.526 11.150 14.088 1.00 82.25 248 ASN A C 1
ATOM 2027 O O . ASN A 1 248 ? -1.308 10.980 14.106 1.00 82.25 248 ASN A O 1
ATOM 2031 N N . MET A 1 249 ? -3.371 10.128 13.898 1.00 82.38 249 MET A N 1
ATOM 2032 C CA . MET A 1 249 ? -2.932 8.724 13.784 1.00 82.38 249 MET A CA 1
ATOM 2033 C C . MET A 1 249 ? -1.866 8.512 12.691 1.00 82.38 249 MET A C 1
ATOM 2035 O O . MET A 1 249 ? -0.939 7.730 12.870 1.00 82.38 249 MET A O 1
ATOM 2039 N N . LEU A 1 250 ? -1.967 9.236 11.574 1.00 77.25 250 LEU A N 1
ATOM 2040 C CA . LEU A 1 250 ? -0.985 9.260 10.481 1.00 77.25 250 LEU A CA 1
ATOM 2041 C C . LEU A 1 250 ? 0.373 9.863 10.839 1.00 77.25 250 LEU A C 1
ATOM 2043 O O . LEU A 1 250 ? 1.402 9.419 10.332 1.00 77.25 250 LEU A O 1
ATOM 2047 N N . THR A 1 251 ? 0.353 10.973 11.576 1.00 73.44 251 THR A N 1
ATOM 2048 C CA . THR A 1 251 ? 1.509 11.872 11.705 1.00 73.44 251 THR A CA 1
ATOM 2049 C C . THR A 1 251 ? 2.288 11.637 12.991 1.00 73.44 251 THR A C 1
ATOM 2051 O O . THR A 1 251 ? 3.505 11.809 12.989 1.00 73.44 251 THR A O 1
ATOM 2054 N N . THR A 1 252 ? 1.616 11.189 14.054 1.00 75.00 252 THR A N 1
ATOM 2055 C CA . THR A 1 252 ? 2.214 10.870 15.361 1.00 75.00 252 THR A CA 1
ATOM 2056 C C . THR A 1 252 ? 2.070 9.394 15.744 1.00 75.00 252 THR A C 1
ATOM 2058 O O . THR A 1 252 ? 2.769 8.933 16.640 1.00 75.00 252 THR A O 1
ATOM 2061 N N . GLY A 1 253 ? 1.173 8.642 15.093 1.00 70.44 253 GLY A N 1
ATOM 2062 C CA . GLY A 1 253 ? 0.794 7.284 15.504 1.00 70.44 253 GLY A CA 1
ATOM 2063 C C . GLY A 1 253 ? -0.271 7.234 16.608 1.00 70.44 253 GLY A C 1
ATOM 2064 O O . GLY A 1 253 ? -0.754 6.149 16.934 1.00 70.44 253 GLY A O 1
ATOM 2065 N N . MET A 1 254 ? -0.678 8.379 17.171 1.00 74.62 254 MET A N 1
ATOM 2066 C CA . MET A 1 254 ? -1.570 8.468 18.335 1.00 74.62 254 MET A CA 1
ATOM 2067 C C . MET A 1 254 ? -2.670 9.526 18.165 1.00 74.62 254 MET A C 1
ATOM 2069 O O . MET A 1 254 ? -2.488 10.539 17.491 1.00 74.62 254 MET A O 1
ATOM 2073 N N . VAL A 1 255 ? -3.801 9.331 18.846 1.00 79.00 255 VAL A N 1
ATOM 2074 C CA . VAL A 1 255 ? -4.835 10.366 19.004 1.00 79.00 255 VAL A CA 1
ATOM 2075 C C . VAL A 1 255 ? -4.639 11.090 20.346 1.00 79.00 255 VAL A C 1
ATOM 2077 O O . VAL A 1 255 ? -4.625 10.428 21.387 1.00 79.00 255 VAL A O 1
ATOM 2080 N N . PRO A 1 256 ? -4.496 12.431 20.367 1.00 79.81 256 PRO A N 1
ATOM 2081 C CA . PRO A 1 256 ? -4.394 13.200 21.606 1.00 79.81 256 PRO A CA 1
ATOM 2082 C C . PRO A 1 256 ? -5.630 13.041 22.501 1.00 79.81 256 PRO A C 1
ATOM 2084 O O . PRO A 1 256 ? -6.766 13.150 22.028 1.00 79.81 256 PRO A O 1
ATOM 2087 N N . ALA A 1 257 ? -5.392 12.809 23.798 1.00 85.44 257 ALA A N 1
ATOM 2088 C CA . ALA A 1 257 ? -6.425 12.578 24.814 1.00 85.44 257 ALA A CA 1
ATOM 2089 C C . ALA A 1 257 ? -7.477 11.530 24.384 1.00 85.44 257 ALA A C 1
ATOM 2091 O O . ALA A 1 257 ? -8.683 11.752 24.492 1.00 85.44 257 ALA A O 1
ATOM 2092 N N . LEU A 1 258 ? -7.020 10.402 23.824 1.00 85.69 258 LEU A N 1
ATOM 2093 C CA . LEU A 1 258 ? -7.893 9.272 23.492 1.00 85.69 258 LEU A CA 1
ATOM 2094 C C . LEU A 1 258 ? -8.315 8.481 24.735 1.00 85.69 258 LEU A C 1
ATOM 2096 O O . LEU A 1 258 ? -9.475 8.098 24.848 1.00 85.69 258 LEU A O 1
ATOM 2100 N N . PHE A 1 259 ? -7.367 8.249 25.640 1.00 79.50 259 PHE A N 1
ATOM 2101 C CA . PHE A 1 259 ? -7.555 7.540 26.901 1.00 79.50 259 PHE A CA 1
ATOM 2102 C C . PHE A 1 259 ? -7.424 8.519 28.073 1.00 79.50 259 PHE A C 1
ATOM 2104 O O . PHE A 1 259 ? -6.580 9.419 28.028 1.00 79.50 259 PHE A O 1
ATOM 2111 N N . ALA A 1 260 ? -8.234 8.325 29.112 1.00 83.06 260 ALA A N 1
ATOM 2112 C CA . ALA A 1 260 ? -8.059 8.970 30.411 1.00 83.06 260 ALA A CA 1
ATOM 2113 C C . ALA A 1 260 ? -6.799 8.442 31.123 1.00 83.06 260 ALA A C 1
ATOM 2115 O O . ALA A 1 260 ? -6.262 7.389 30.770 1.00 83.06 260 ALA A O 1
ATOM 2116 N N . ASP A 1 261 ? -6.316 9.154 32.139 1.00 76.00 261 ASP A N 1
ATOM 2117 C CA . ASP A 1 261 ? -5.063 8.789 32.810 1.00 76.00 261 ASP A CA 1
ATOM 2118 C C . ASP A 1 261 ? -5.200 7.497 33.638 1.00 76.00 261 ASP A C 1
ATOM 2120 O O . ASP A 1 261 ? -4.277 6.683 33.666 1.00 76.00 261 ASP A O 1
ATOM 2124 N N . GLU A 1 262 ? -6.390 7.221 34.180 1.00 77.44 262 GLU A N 1
ATOM 2125 C CA . GLU A 1 262 ? -6.724 5.943 34.819 1.00 77.44 262 GLU A CA 1
ATOM 2126 C C . GLU A 1 262 ? -6.791 4.779 33.810 1.00 77.44 262 GLU A C 1
ATOM 2128 O O . GLU A 1 262 ? -6.392 3.654 34.120 1.00 77.44 262 GLU A O 1
ATOM 2133 N N . GLU A 1 263 ? -7.257 5.037 32.579 1.00 73.81 263 GLU A N 1
ATOM 2134 C CA . GLU A 1 263 ? -7.230 4.042 31.496 1.00 73.81 263 GLU A CA 1
ATOM 2135 C C . GLU A 1 263 ? -5.781 3.736 31.081 1.00 73.81 263 GLU A C 1
ATOM 2137 O O . GLU A 1 263 ? -5.437 2.576 30.858 1.00 73.81 263 GLU A O 1
ATOM 2142 N N . ARG A 1 264 ? -4.907 4.751 31.020 1.00 66.75 264 ARG A N 1
ATOM 2143 C CA . ARG A 1 264 ? -3.495 4.607 30.613 1.00 66.75 264 ARG A CA 1
ATOM 2144 C C . ARG A 1 264 ? -2.691 3.771 31.602 1.00 66.75 264 ARG A C 1
ATOM 2146 O O . ARG A 1 264 ? -1.946 2.894 31.162 1.00 66.75 264 ARG A O 1
ATOM 2153 N N . GLU A 1 265 ? -2.874 3.968 32.910 1.00 64.12 265 GLU A N 1
ATOM 2154 C CA . GLU A 1 265 ? -2.230 3.121 33.924 1.00 64.12 265 GLU A CA 1
ATOM 2155 C C . GLU A 1 265 ? -2.656 1.651 33.754 1.00 64.12 265 GLU A C 1
ATOM 2157 O O . GLU A 1 265 ? -1.801 0.769 33.626 1.00 64.12 265 GLU A O 1
ATOM 2162 N N . ALA A 1 266 ? -3.963 1.393 33.623 1.00 66.50 266 ALA A N 1
ATOM 2163 C CA . ALA A 1 266 ? -4.504 0.051 33.413 1.00 66.50 266 ALA A CA 1
ATOM 2164 C C . ALA A 1 266 ? -4.023 -0.604 32.102 1.00 66.50 266 ALA A C 1
ATOM 2166 O O . ALA A 1 266 ? -3.701 -1.795 32.093 1.00 66.50 266 ALA A O 1
ATOM 2167 N N . ILE A 1 267 ? -3.926 0.149 31.001 1.00 65.25 267 ILE A N 1
ATOM 2168 C CA . ILE A 1 267 ? -3.400 -0.354 29.723 1.00 65.25 267 ILE A CA 1
ATOM 2169 C C . ILE A 1 267 ? -1.904 -0.670 29.847 1.00 65.25 267 ILE A C 1
ATOM 2171 O O . ILE A 1 267 ? -1.481 -1.738 29.408 1.00 65.25 267 ILE A O 1
ATOM 2175 N N . SER A 1 268 ? -1.107 0.196 30.487 1.00 61.38 268 SER A N 1
ATOM 2176 C CA . SER A 1 268 ? 0.359 0.062 30.571 1.00 61.38 268 SER A CA 1
ATOM 2177 C C . SER A 1 268 ? 0.829 -1.270 31.178 1.00 61.38 268 SER A C 1
ATOM 2179 O O . SER A 1 268 ? 1.793 -1.877 30.697 1.00 61.38 268 SER A O 1
ATOM 2181 N N . GLY A 1 269 ? 0.107 -1.780 32.183 1.00 59.69 269 GLY A N 1
ATOM 2182 C CA . GLY A 1 269 ? 0.367 -3.091 32.781 1.00 59.69 269 GLY A CA 1
ATOM 2183 C C . GLY A 1 269 ? 0.065 -4.262 31.838 1.00 59.69 269 GLY A C 1
ATOM 2184 O O . GLY A 1 269 ? 0.764 -5.276 31.879 1.00 59.69 269 GLY A O 1
ATOM 2185 N N . ASN A 1 270 ? -0.929 -4.098 30.958 1.00 63.44 270 ASN A N 1
ATOM 2186 C CA . ASN A 1 270 ? -1.493 -5.141 30.098 1.00 63.44 270 ASN A CA 1
ATOM 2187 C C . ASN A 1 270 ? -0.968 -5.145 28.648 1.00 63.44 270 ASN A C 1
ATOM 2189 O O . ASN A 1 270 ? -1.295 -6.070 27.909 1.00 63.44 270 ASN A O 1
ATOM 2193 N N . VAL A 1 271 ? -0.150 -4.167 28.231 1.00 62.03 271 VAL A N 1
ATOM 2194 C CA . VAL A 1 271 ? 0.503 -4.172 26.902 1.00 62.03 271 VAL A CA 1
ATOM 2195 C C . VAL A 1 271 ? 1.235 -5.501 26.677 1.00 62.03 271 VAL A C 1
ATOM 2197 O O . VAL A 1 271 ? 1.959 -5.967 27.565 1.00 62.03 271 VAL A O 1
ATOM 2200 N N . HIS A 1 272 ? 1.087 -6.101 25.496 1.00 51.16 272 HIS A N 1
ATOM 2201 C CA . HIS A 1 272 ? 1.765 -7.354 25.156 1.00 51.16 272 HIS A CA 1
ATOM 2202 C C . HIS A 1 272 ? 3.300 -7.182 25.177 1.00 51.16 272 HIS A C 1
ATOM 2204 O O . HIS A 1 272 ? 3.777 -6.137 24.737 1.00 51.16 272 HIS A O 1
ATOM 2210 N N . PRO A 1 273 ? 4.114 -8.155 25.643 1.00 46.16 273 PRO A N 1
ATOM 2211 C CA . PRO A 1 273 ? 5.571 -7.991 25.728 1.00 46.16 273 PRO A CA 1
ATOM 2212 C C . PRO A 1 273 ? 6.260 -7.621 24.408 1.00 46.16 273 PRO A C 1
ATOM 2214 O O . PRO A 1 273 ? 7.221 -6.863 24.433 1.00 46.16 273 PRO A O 1
ATOM 2217 N N . GLU A 1 274 ? 5.748 -8.079 23.265 1.00 43.06 274 GLU A N 1
ATOM 2218 C CA . GLU A 1 274 ? 6.262 -7.689 21.940 1.00 43.06 274 GLU A CA 1
ATOM 2219 C C . GLU A 1 274 ? 5.812 -6.278 21.526 1.00 43.06 274 GLU A C 1
ATOM 2221 O O . GLU A 1 274 ? 6.514 -5.598 20.791 1.00 43.06 274 GLU A O 1
ATOM 2226 N N . GLY A 1 275 ? 4.705 -5.775 22.082 1.00 35.28 275 GLY A N 1
ATOM 2227 C CA . GLY A 1 275 ? 4.354 -4.355 22.028 1.00 35.28 275 GLY A CA 1
ATOM 2228 C C . GLY A 1 275 ? 5.250 -3.474 22.913 1.00 35.28 275 GLY A C 1
ATOM 2229 O O . GLY A 1 275 ? 5.317 -2.264 22.701 1.00 35.28 275 GLY A O 1
ATOM 2230 N N . LYS A 1 276 ? 5.994 -4.051 23.873 1.00 30.14 276 LYS A N 1
ATOM 2231 C CA . LYS A 1 276 ? 6.931 -3.329 24.759 1.00 30.14 276 LYS A CA 1
ATOM 2232 C C . LYS A 1 276 ? 8.294 -3.102 24.096 1.00 30.14 276 LYS A C 1
ATOM 2234 O O . LYS A 1 276 ? 9.335 -3.413 24.676 1.00 30.14 276 LYS A O 1
ATOM 2239 N N . PHE A 1 277 ? 8.301 -2.479 22.917 1.00 29.02 277 PHE A N 1
ATOM 2240 C CA . PHE A 1 277 ? 9.515 -1.902 22.330 1.00 29.02 277 PHE A CA 1
ATOM 2241 C C . PHE A 1 277 ? 9.970 -0.669 23.127 1.00 29.02 277 PHE A C 1
ATOM 2243 O O . PHE A 1 277 ? 9.761 0.479 22.738 1.00 29.02 277 PHE A O 1
ATOM 2250 N N . VAL A 1 278 ? 10.600 -0.925 24.274 1.00 23.97 278 VAL A N 1
ATOM 2251 C CA . VAL A 1 278 ? 11.295 0.084 25.074 1.00 23.97 278 VAL A CA 1
ATOM 2252 C C . VAL A 1 278 ? 12.687 0.297 24.486 1.00 23.97 278 VAL A C 1
ATOM 2254 O O . VAL A 1 278 ? 13.567 -0.549 24.633 1.00 23.97 278 VAL A O 1
ATOM 2257 N N . ILE A 1 279 ? 12.897 1.454 23.862 1.00 24.12 279 ILE A N 1
ATOM 2258 C CA . ILE A 1 279 ? 14.231 2.017 23.640 1.00 24.12 279 ILE A CA 1
ATOM 2259 C C . ILE A 1 279 ? 14.271 3.347 24.388 1.00 24.12 279 ILE A C 1
ATOM 2261 O O . ILE A 1 279 ? 13.556 4.284 24.040 1.00 24.12 279 ILE A O 1
ATOM 2265 N N . ASP A 1 280 ? 15.081 3.395 25.442 1.00 27.58 280 ASP A N 1
ATOM 2266 C CA . ASP A 1 280 ? 15.329 4.601 26.229 1.00 27.58 280 ASP A CA 1
ATOM 2267 C C . ASP A 1 280 ? 16.145 5.609 25.403 1.00 27.58 280 ASP A C 1
ATOM 2269 O O . ASP A 1 280 ? 17.176 5.251 24.825 1.00 27.58 280 ASP A O 1
ATOM 2273 N N . LEU A 1 281 ? 15.681 6.859 25.332 1.00 25.53 281 LEU A N 1
ATOM 2274 C CA . LEU A 1 281 ? 16.399 7.967 24.706 1.00 25.53 281 LEU A CA 1
ATOM 2275 C C . LEU A 1 281 ? 16.246 9.250 25.531 1.00 25.53 281 LEU A C 1
ATOM 2277 O O . LEU A 1 281 ? 15.149 9.678 25.884 1.00 25.53 281 LEU A O 1
ATOM 2281 N N . ASP A 1 282 ? 17.407 9.846 25.799 1.00 25.20 282 ASP A N 1
ATOM 2282 C CA . ASP A 1 282 ? 17.661 10.987 26.678 1.00 25.20 282 ASP A CA 1
ATOM 2283 C C . ASP A 1 282 ? 16.772 12.226 26.410 1.00 25.20 282 ASP A C 1
ATOM 2285 O O . ASP A 1 282 ? 16.313 12.485 25.297 1.00 25.20 282 ASP A O 1
ATOM 2289 N N . LYS A 1 283 ? 16.571 13.045 27.450 1.00 28.53 283 LYS A N 1
ATOM 2290 C CA . LYS A 1 283 ? 15.547 14.101 27.588 1.00 28.53 283 LYS A CA 1
ATOM 2291 C C . LYS A 1 283 ? 15.756 15.356 26.715 1.00 28.53 283 LYS A C 1
ATOM 2293 O O . LYS A 1 283 ? 15.255 16.423 27.061 1.00 28.53 283 LYS A O 1
ATOM 2298 N N . ASN A 1 284 ? 16.505 15.265 25.616 1.00 28.72 284 ASN A N 1
ATOM 2299 C CA . ASN A 1 284 ? 17.008 16.410 24.847 1.00 28.72 284 ASN A CA 1
ATOM 2300 C C . ASN A 1 284 ? 16.864 16.244 23.317 1.00 28.72 284 ASN A C 1
ATOM 2302 O O . ASN A 1 284 ? 17.845 16.369 22.584 1.00 28.72 284 ASN A O 1
ATOM 2306 N N . ILE A 1 285 ? 15.646 16.005 22.812 1.00 31.34 285 ILE A N 1
ATOM 2307 C CA . ILE A 1 285 ? 15.340 16.101 21.370 1.00 31.34 285 ILE A CA 1
ATOM 2308 C C . ILE A 1 285 ? 14.172 17.074 21.138 1.00 31.34 285 ILE A C 1
ATOM 2310 O O . ILE A 1 285 ? 13.112 16.964 21.747 1.00 31.34 285 ILE A O 1
ATOM 2314 N N . ASP A 1 286 ? 14.400 18.052 20.258 1.00 28.22 286 ASP A N 1
ATOM 2315 C CA . ASP A 1 286 ? 13.510 19.184 19.972 1.00 28.22 286 ASP A CA 1
ATOM 2316 C C . ASP A 1 286 ? 12.421 18.823 18.940 1.00 28.22 286 ASP A C 1
ATOM 2318 O O . ASP A 1 286 ? 12.719 18.432 17.809 1.00 28.22 286 ASP A O 1
ATOM 2322 N N . MET A 1 287 ? 11.151 18.988 19.327 1.00 31.94 287 MET A N 1
ATOM 2323 C CA . MET A 1 287 ? 9.971 18.636 18.524 1.00 31.94 287 MET A CA 1
ATOM 2324 C C . MET A 1 287 ? 9.546 19.704 17.497 1.00 31.94 287 MET A C 1
ATOM 2326 O O . MET A 1 287 ? 8.595 19.479 16.751 1.00 31.94 287 MET A O 1
ATOM 2330 N N . VAL A 1 288 ? 10.232 20.849 17.385 1.00 27.20 288 VAL A N 1
ATOM 2331 C CA . VAL A 1 288 ? 9.845 21.966 16.485 1.00 27.20 288 VAL A CA 1
ATOM 2332 C C . VAL A 1 288 ? 10.038 21.648 14.978 1.00 27.20 288 VAL A C 1
ATOM 2334 O O . VAL A 1 288 ? 9.885 22.513 14.114 1.00 27.20 288 VAL A O 1
ATOM 2337 N N . LYS A 1 289 ? 10.344 20.397 14.601 1.00 26.84 289 LYS A N 1
ATOM 2338 C CA . LYS A 1 289 ? 10.620 19.989 13.210 1.00 26.84 289 LYS A CA 1
ATOM 2339 C C . LYS A 1 289 ? 9.832 18.754 12.760 1.00 26.84 289 LYS A C 1
ATOM 2341 O O . LYS A 1 289 ? 10.299 17.639 12.957 1.00 26.84 289 LYS A O 1
ATOM 2346 N N . VAL A 1 290 ? 8.734 19.006 12.025 1.00 26.72 290 VAL A N 1
ATOM 2347 C CA . VAL A 1 290 ? 8.227 18.318 10.798 1.00 26.72 290 VAL A CA 1
ATOM 2348 C C . VAL A 1 290 ? 6.683 18.264 10.762 1.00 26.72 290 VAL A C 1
ATOM 2350 O O . VAL A 1 290 ? 6.040 17.962 11.757 1.00 26.72 290 VAL A O 1
ATOM 2353 N N . THR A 1 291 ? 6.077 18.552 9.598 1.00 26.28 291 THR A N 1
ATOM 2354 C CA . THR A 1 291 ? 4.610 18.687 9.386 1.00 26.28 291 THR A CA 1
ATOM 2355 C C . THR A 1 291 ? 4.115 17.824 8.173 1.00 26.28 291 THR A C 1
ATOM 2357 O O . THR A 1 291 ? 4.855 16.921 7.774 1.00 26.28 291 THR A O 1
ATOM 2360 N N . PRO A 1 292 ? 2.866 17.884 7.642 1.00 33.94 292 PRO A N 1
ATOM 2361 C CA . PRO A 1 292 ? 1.858 16.833 7.900 1.00 33.94 292 PRO A CA 1
ATOM 2362 C C . PRO A 1 292 ? 1.221 16.172 6.633 1.00 33.94 292 PRO A C 1
ATOM 2364 O O . PRO A 1 292 ? 1.723 16.355 5.525 1.00 33.94 292 PRO A O 1
ATOM 2367 N N . SER A 1 293 ? 0.087 15.454 6.805 1.00 22.78 293 SER A N 1
ATOM 2368 C CA . SER A 1 293 ? -0.874 14.898 5.799 1.00 22.78 293 SER A CA 1
ATOM 2369 C C . SER A 1 293 ? -0.485 13.632 4.984 1.00 22.78 293 SER A C 1
ATOM 2371 O O . SER A 1 293 ? 0.703 13.358 4.835 1.00 22.78 293 SER A O 1
ATOM 2373 N N . CYS A 1 294 ? -1.389 12.854 4.337 1.00 23.47 294 CYS A N 1
ATOM 2374 C CA . CYS A 1 294 ? -2.768 12.331 4.610 1.00 23.47 294 CYS A CA 1
ATOM 2375 C C . CYS A 1 294 ? -3.157 11.334 3.458 1.00 23.47 294 CYS A C 1
ATOM 2377 O O . CYS A 1 294 ? -2.646 11.533 2.360 1.00 23.47 294 CYS A O 1
ATOM 2379 N N . ARG A 1 295 ? -4.000 10.273 3.505 1.00 25.36 295 ARG A N 1
ATOM 2380 C CA . ARG A 1 295 ? -4.869 9.567 4.498 1.00 25.36 295 ARG A CA 1
ATOM 2381 C C . ARG A 1 295 ? -4.292 8.169 4.865 1.00 25.36 295 ARG A C 1
ATOM 2383 O O . ARG A 1 295 ? -3.462 7.654 4.124 1.00 25.36 295 ARG A O 1
ATOM 2390 N N . VAL A 1 296 ? -4.757 7.529 5.952 1.00 27.62 296 VAL A N 1
ATOM 2391 C CA . VAL A 1 296 ? -4.333 6.166 6.375 1.00 27.62 296 VAL A CA 1
ATOM 2392 C C . VAL A 1 296 ? -5.182 5.023 5.811 1.00 27.62 296 VAL A C 1
ATOM 2394 O O . VAL A 1 296 ? -6.407 5.072 5.862 1.00 27.62 296 VAL A O 1
ATOM 2397 N N . ALA A 1 297 ? -4.502 3.932 5.453 1.00 25.67 297 ALA A N 1
ATOM 2398 C CA . ALA A 1 297 ? -4.793 2.645 6.085 1.00 25.67 297 ALA A CA 1
ATOM 2399 C C . ALA A 1 297 ? -3.810 2.527 7.261 1.00 25.67 297 ALA A C 1
ATOM 2401 O O . ALA A 1 297 ? -2.636 2.834 7.065 1.00 25.67 297 ALA A O 1
ATOM 2402 N N . LEU A 1 298 ? -4.262 2.184 8.468 1.00 28.69 298 LEU A N 1
ATOM 2403 C CA . LEU A 1 298 ? -3.351 1.931 9.592 1.00 28.69 298 LEU A CA 1
ATOM 2404 C C . LEU A 1 298 ? -3.068 0.444 9.678 1.00 28.69 298 LEU A C 1
ATOM 2406 O O . LEU A 1 298 ? -4.025 -0.321 9.745 1.00 28.69 298 LEU A O 1
ATOM 2410 N N . ILE A 1 299 ? -1.782 0.113 9.772 1.00 28.98 299 ILE A N 1
ATOM 2411 C CA . ILE A 1 299 ? -1.232 -1.061 10.453 1.00 28.98 299 ILE A CA 1
ATOM 2412 C C . ILE A 1 299 ? -0.105 -0.516 11.325 1.00 28.98 299 ILE A C 1
ATOM 2414 O O . ILE A 1 299 ? 0.692 0.309 10.866 1.00 28.98 299 ILE A O 1
ATOM 2418 N N . ASN A 1 300 ? -0.066 -0.914 12.593 1.00 28.75 300 ASN A N 1
ATOM 2419 C CA . ASN A 1 300 ? 0.919 -0.405 13.537 1.00 28.75 300 ASN A CA 1
ATOM 2420 C C . ASN A 1 300 ? 1.364 -1.512 14.497 1.00 28.75 300 ASN A C 1
ATOM 2422 O O . ASN A 1 300 ? 0.860 -1.611 15.613 1.00 28.75 300 ASN A O 1
ATOM 2426 N N . ASP A 1 301 ? 2.349 -2.295 14.059 1.00 27.41 301 ASP A N 1
ATOM 2427 C CA . ASP A 1 301 ? 2.932 -3.441 14.778 1.00 27.41 301 ASP A CA 1
ATOM 2428 C C . ASP A 1 301 ? 3.745 -3.053 16.040 1.00 27.41 301 ASP A C 1
ATOM 2430 O O . ASP A 1 301 ? 4.511 -3.848 16.574 1.00 27.41 301 ASP A O 1
ATOM 2434 N N . SER A 1 302 ? 3.617 -1.816 16.531 1.00 27.48 302 SER A N 1
ATOM 2435 C CA . SER A 1 302 ? 4.165 -1.369 17.820 1.00 27.48 302 SER A CA 1
ATOM 2436 C C . SER A 1 302 ? 3.455 -0.103 18.317 1.00 27.48 302 SER A C 1
ATOM 2438 O O . SER A 1 302 ? 3.630 0.986 17.766 1.00 27.48 302 SER A O 1
ATOM 2440 N N . TYR A 1 303 ? 2.636 -0.217 19.370 1.00 32.19 303 TYR A N 1
ATOM 2441 C CA . TYR A 1 303 ? 2.018 0.943 20.027 1.00 32.19 303 TYR A CA 1
ATOM 2442 C C . TYR A 1 303 ? 2.783 1.332 21.295 1.00 32.19 303 TYR A C 1
ATOM 2444 O O . TYR A 1 303 ? 2.818 0.585 22.270 1.00 32.19 303 TYR A O 1
ATOM 2452 N N . THR A 1 304 ? 3.376 2.525 21.286 1.00 24.77 304 THR A N 1
ATOM 2453 C CA . THR A 1 304 ? 4.047 3.112 22.450 1.00 24.77 304 THR A CA 1
ATOM 2454 C C . THR A 1 304 ? 3.042 3.919 23.267 1.00 24.77 304 THR A C 1
ATOM 2456 O O . THR A 1 304 ? 2.466 4.875 22.750 1.00 24.77 304 THR A O 1
ATOM 2459 N N . LEU A 1 305 ? 2.856 3.575 24.546 1.00 23.36 305 LEU A N 1
ATOM 2460 C CA . LEU A 1 305 ? 2.165 4.461 25.485 1.00 23.36 305 LEU A CA 1
ATOM 2461 C C . LEU A 1 305 ? 3.114 5.521 26.059 1.00 23.36 305 LEU A C 1
ATOM 2463 O O . LEU A 1 305 ? 4.297 5.272 26.313 1.00 23.36 305 LEU A O 1
ATOM 2467 N N . HIS A 1 306 ? 2.532 6.692 26.302 1.00 30.44 306 HIS A N 1
ATOM 2468 C CA . HIS A 1 306 ? 3.027 7.763 27.160 1.00 30.44 306 HIS A CA 1
ATOM 2469 C C . HIS A 1 306 ? 1.923 8.084 28.170 1.00 30.44 306 HIS A C 1
ATOM 2471 O O . HIS A 1 306 ? 0.743 8.117 27.739 1.00 30.44 306 HIS A O 1
#

Radius of gyration: 20.88 Å; chains: 1; bounding box: 55×45×56 Å

InterPro domains:
  IPR024317 Dynein heavy chain, AAA module D4 [PF12780] (145-272)
  IPR026983 Dynein heavy chain [PTHR22878] (1-273)
  IPR027417 P-loop containing nucleoside triphosphate hydrolase [G3DSA:3.40.50.300] (166-274)
  IPR027417 P-loop containing nucleoside triphosphate hydrolase [SSF52540] (140-261)
  IPR041589 Dynein heavy chain 3, AAA+ lid domain [PF17857] (5-77)

Foldseek 3Di:
DVVVLLVLCCVPPPADPVRPVQDDDVVLVVQLVLQLVLDDCVAQVDPLQSLLSSLVSCCLRRVVSDDDPVSNVSSVVVSLVVQCVDPVSVVSVCSSPDDDSFWFLLQCLPPPPDDSGIHGLRDCVSQVVSLVVLLVVCCVVHPRDPDDCDDVLSVVLSSLLVQLPGAFRFDDDDDDPPPCVVVSNVSSCSSVQAAEQEDDDDVVQDPVNVLVSVVVVVCCVFQVLGFYWYDDDPVNPPDPCVQVQQWCCSFVVDGPPSDDPVRLVVSVVRGDVQLPPDDDDDPDDDPPDDDTDDGGGDTHSHDDGD

Sequence (306 aa):
MTMELYHSILDALPPTPSKFHYIFNLRDLSRIFNGLVLTTPDRFQTAAQLTRVWRNECLRVLYDRLIDAQDRKFIDEKLQSLVEDQAVLKSHSEVIFRQPSLFGDYRTALDVGEAQIYEDIVDYDAARPIFEEILQEYNEQFTRMNLVLFEDAIEHLTRIYRVIRMDKGNALLVGVGGSGKASLTRLAAYAAHCEIFEIKLSRGYNESSFREDLKILYNKLGIENKKIVFMFGDQHVAEEGFLELINNMLTTGMVPALFADEEREAISGNVHPEGKFVIDLDKNIDMVKVTPSCRVALINDSYTLH

Organism: NCBI:txid433720

pLDDT: mean 83.22, std 20.83, range [22.78, 98.12]